Protein AF-A0A815SQR3-F1 (afdb_monomer)

Mean predicted aligned error: 15.19 Å

pLDDT: mean 73.15, std 12.97, range [32.66, 92.31]

Foldseek 3Di:
DWDPDQDPVNVVVVVVVVVQQKDWDAPPAFQFDDPNDTINDDIDMDGPPQVVQKADWDFADPPCVVVGGTDIDIDRNDPDDDDPQDQDWDFDPVQFQVVQLVVQLVVQVVPDDPVDDPPDPVSVVVVLVSSLVSNVVSSPVGTDIDRQDQDQDDPPPQFDDWDWDDDPHDIGDIDGDPDAAPPPDSCRQVVQCVNCVNVPRPDDSQKDWDDHRPDIDIDGDDPDDDDPPD

Secondary structure (DSSP, 8-state):
--SSS--HHHHHHHHHHHTTS-EEE--S--SEEETTEEE----EEE-TTGGGGEEEEEE-SSTTTTTSB--EEEEE---PPPPP----EEE-GGG--HHHHHHHHHHHHTTS-TTS---SHHHHHHHHHHHHHHHHHHHHHHS-EEE--------GGG-SEEE--EETTEEPPPEEE-S---TT-TTHHHHHHHHHTTTTTT--TTEEEEEETTEEEEEE--SS------

Solvent-accessible surface area (backbone atoms only — not comparable to full-atom values): 14336 Å² total; per-residue (Å²): 99,42,51,103,60,74,48,74,68,36,50,54,54,53,52,52,42,71,72,67,68,38,48,80,52,82,66,90,58,59,23,29,44,53,94,94,44,72,32,33,83,76,75,48,72,41,35,85,70,61,51,79,33,49,44,76,62,40,57,44,90,72,53,42,62,89,83,17,48,26,53,78,44,67,44,71,73,64,97,68,78,81,75,77,87,68,82,55,68,39,72,33,72,92,71,38,39,60,72,55,23,50,57,42,29,54,58,44,57,67,71,56,66,83,88,62,73,73,84,45,71,66,44,45,51,54,50,51,51,49,52,52,51,28,51,50,55,16,42,68,76,23,27,50,74,36,69,72,64,81,51,87,84,78,80,78,81,66,72,83,47,70,47,64,54,71,57,95,92,47,70,47,76,74,41,78,40,87,66,87,63,62,84,89,45,89,60,28,64,58,55,47,42,64,66,52,69,53,69,72,56,77,64,56,96,66,49,49,73,49,78,54,85,93,49,73,49,76,49,70,80,70,100,68,88,72,81,84,88,123

Nearest PDB structures (foldseek):
  1wdu-assembly1_A  TM=8.212E-01  e=4.954E-02  Bombyx mori
  7n3y-assembly1_A  TM=6.067E-01  e=3.645E+00  Saccharomyces cerevisiae

Radius of gyration: 22.31 Å; Cα contacts (8 Å, |Δi|>4): 264; chains: 1; bounding box: 61×41×51 Å

Structure (mmCIF, N/CA/C/O backbone):
data_AF-A0A815SQR3-F1
#
_entry.id   AF-A0A815SQR3-F1
#
loop_
_atom_site.group_PDB
_atom_site.id
_atom_site.type_symbol
_atom_site.label_atom_id
_atom_site.label_alt_id
_atom_site.label_comp_id
_atom_site.label_asym_id
_atom_site.label_entity_id
_atom_site.label_seq_id
_atom_site.pdbx_PDB_ins_code
_atom_site.Cartn_x
_atom_site.Cartn_y
_atom_site.Cartn_z
_atom_site.occupancy
_atom_site.B_iso_or_equiv
_atom_site.auth_seq_id
_atom_si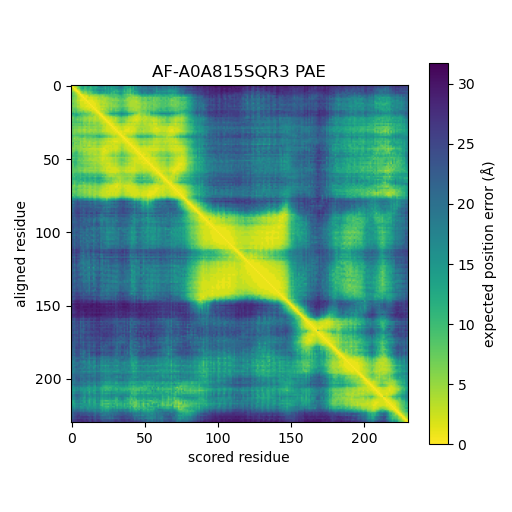te.auth_comp_id
_atom_site.auth_asym_id
_atom_site.auth_atom_id
_atom_site.pdbx_PDB_model_num
ATOM 1 N N . MET A 1 1 ? 2.649 6.294 -23.473 1.00 50.53 1 MET A N 1
ATOM 2 C CA . MET A 1 1 ? 3.826 5.480 -23.118 1.00 50.53 1 MET A CA 1
ATOM 3 C C . MET A 1 1 ? 3.338 4.160 -22.532 1.00 50.53 1 MET A C 1
ATOM 5 O O . MET A 1 1 ? 2.232 4.141 -22.002 1.00 50.53 1 MET A O 1
ATOM 9 N N . GLY A 1 2 ? 4.072 3.062 -22.730 1.00 52.84 2 GLY A N 1
ATOM 10 C CA . GLY A 1 2 ? 3.887 1.809 -21.983 1.00 52.84 2 GLY A CA 1
ATOM 11 C C . GLY A 1 2 ? 3.160 0.630 -22.644 1.00 52.84 2 GLY A C 1
ATOM 12 O O . GLY A 1 2 ? 3.428 -0.518 -22.318 1.00 52.84 2 GLY A O 1
ATOM 13 N N . SER A 1 3 ? 2.289 0.879 -23.620 1.00 51.28 3 SER A N 1
ATOM 14 C CA . SER A 1 3 ? 1.604 -0.162 -24.407 1.00 51.28 3 SER A CA 1
ATOM 15 C C . SER A 1 3 ? 2.003 -0.035 -25.875 1.00 51.28 3 SER A C 1
ATOM 17 O O . SER A 1 3 ? 2.243 1.083 -26.339 1.00 51.28 3 SER A O 1
ATOM 19 N N . ALA A 1 4 ? 1.972 -1.140 -26.631 1.00 53.50 4 ALA A N 1
ATOM 20 C CA . ALA A 1 4 ? 2.182 -1.152 -28.086 1.00 53.50 4 ALA A CA 1
ATOM 21 C C . ALA A 1 4 ? 1.294 -0.134 -28.844 1.00 53.50 4 ALA A C 1
ATOM 23 O O . ALA A 1 4 ? 1.598 0.251 -29.971 1.00 53.50 4 ALA A O 1
ATOM 24 N N . LYS A 1 5 ? 0.199 0.338 -28.222 1.00 58.91 5 LYS A N 1
ATOM 25 C CA . LYS A 1 5 ? -0.602 1.491 -28.664 1.00 58.91 5 LYS A CA 1
ATOM 26 C C . LYS A 1 5 ? -0.885 2.454 -27.505 1.00 58.91 5 LYS A C 1
ATOM 28 O O . LYS A 1 5 ? -1.359 2.041 -26.446 1.00 58.91 5 LYS A O 1
ATOM 33 N N . ALA A 1 6 ? -0.670 3.755 -27.707 1.00 61.97 6 ALA A N 1
ATOM 34 C CA . ALA A 1 6 ? -1.035 4.781 -26.728 1.00 61.97 6 ALA A CA 1
ATOM 35 C C . ALA A 1 6 ? -2.566 4.848 -26.543 1.00 61.97 6 ALA A C 1
ATOM 37 O O . ALA A 1 6 ? -3.303 5.221 -27.460 1.00 61.97 6 ALA A O 1
ATOM 38 N N . ASN A 1 7 ? -3.054 4.485 -25.354 1.00 73.81 7 ASN A N 1
ATOM 39 C CA . ASN A 1 7 ? -4.474 4.561 -25.003 1.00 73.81 7 ASN A CA 1
ATOM 40 C C . ASN A 1 7 ? -4.838 5.941 -24.409 1.00 73.81 7 ASN A C 1
ATOM 42 O O . ASN A 1 7 ? -3.975 6.798 -24.220 1.00 73.81 7 ASN A O 1
ATOM 46 N N . ALA A 1 8 ? -6.128 6.178 -24.147 1.00 72.06 8 ALA A N 1
ATOM 47 C CA . ALA A 1 8 ? -6.617 7.468 -23.648 1.00 72.06 8 ALA A CA 1
ATOM 48 C C . ALA A 1 8 ? -5.964 7.892 -22.318 1.00 72.06 8 ALA A C 1
ATOM 50 O O . ALA A 1 8 ? -5.589 9.051 -22.176 1.00 72.06 8 ALA A O 1
ATOM 51 N N . ARG A 1 9 ? -5.740 6.944 -21.396 1.00 72.81 9 ARG A N 1
ATOM 52 C CA . ARG A 1 9 ? -5.071 7.198 -20.108 1.00 72.81 9 ARG A CA 1
ATOM 53 C C . ARG A 1 9 ? -3.608 7.600 -20.295 1.00 72.81 9 ARG A C 1
ATOM 55 O O . ARG A 1 9 ? -3.144 8.550 -19.680 1.00 72.81 9 ARG A O 1
ATOM 62 N N . GLY A 1 10 ? -2.902 6.934 -21.210 1.00 72.69 10 GLY A N 1
ATOM 63 C CA . GLY A 1 10 ? -1.521 7.276 -21.549 1.00 72.69 10 GLY A CA 1
ATOM 64 C C . GLY A 1 10 ? -1.370 8.661 -22.187 1.00 72.69 10 GLY A C 1
ATOM 65 O O . GLY A 1 10 ? -0.323 9.278 -22.024 1.00 72.69 10 GLY A O 1
ATOM 66 N N . ARG A 1 11 ? -2.397 9.164 -22.890 1.00 77.44 11 ARG A N 1
ATOM 67 C CA . ARG A 1 11 ? -2.411 10.542 -23.414 1.00 77.44 11 ARG A CA 1
ATOM 68 C C . ARG A 1 11 ? -2.630 11.578 -22.313 1.00 77.44 11 ARG A C 1
ATOM 70 O O . ARG A 1 11 ? -1.910 12.565 -22.295 1.00 77.44 11 ARG A O 1
ATOM 77 N N . GLN A 1 12 ? -3.552 11.320 -21.384 1.00 77.25 12 GLN A N 1
ATOM 78 C CA . GLN A 1 12 ? -3.785 12.195 -20.226 1.00 77.25 12 GLN A CA 1
ATOM 79 C C . GLN A 1 12 ? -2.533 12.323 -19.354 1.00 77.25 12 GLN A C 1
ATOM 81 O O . GLN A 1 12 ? -2.150 13.422 -18.972 1.00 77.25 12 GLN A O 1
ATOM 86 N N . LEU A 1 13 ? -1.844 11.208 -19.097 1.00 73.44 13 LEU A N 1
ATOM 87 C CA . LEU A 1 13 ? -0.581 11.238 -18.361 1.00 73.44 13 LEU A CA 1
ATOM 88 C C . LEU A 1 13 ? 0.502 12.035 -19.110 1.00 73.44 13 LEU A C 1
ATOM 90 O O . LEU A 1 13 ? 1.239 12.805 -18.506 1.00 73.44 13 LEU A O 1
ATOM 94 N N . GLN A 1 14 ? 0.566 11.900 -20.438 1.00 74.94 14 GLN A N 1
ATOM 95 C CA . GLN A 1 14 ? 1.504 12.661 -21.265 1.00 74.94 14 GLN A CA 1
ATOM 96 C C . GLN A 1 14 ? 1.194 14.167 -21.288 1.00 74.94 14 GLN A C 1
ATOM 98 O O . GLN A 1 14 ? 2.112 14.972 -21.421 1.00 74.94 14 GLN A O 1
ATOM 103 N N . GLU A 1 15 ? -0.074 14.562 -21.181 1.00 76.62 15 GLU A N 1
ATOM 104 C CA . GLU A 1 15 ? -0.461 15.965 -20.992 1.00 76.62 15 GLU A CA 1
ATOM 105 C C . GLU A 1 15 ? 0.006 16.487 -19.633 1.00 76.62 15 GLU A C 1
ATOM 107 O O . GLU A 1 15 ? 0.600 17.560 -19.589 1.00 76.62 15 GLU A O 1
ATOM 112 N N . LEU A 1 16 ? -0.124 15.687 -18.570 1.00 72.31 16 LEU A N 1
ATOM 113 C CA . LEU A 1 16 ? 0.371 16.035 -17.234 1.00 72.31 16 LEU A CA 1
ATOM 114 C C . LEU A 1 16 ? 1.887 16.315 -17.225 1.00 72.31 16 LEU A C 1
ATOM 116 O O . LEU A 1 16 ? 2.344 17.259 -16.588 1.00 72.31 16 LEU A O 1
ATOM 120 N N . PHE A 1 17 ? 2.675 15.543 -17.984 1.00 75.12 17 PHE A N 1
ATOM 121 C CA . PHE A 1 17 ? 4.117 15.794 -18.135 1.00 75.12 17 PHE A CA 1
ATOM 122 C C . PHE A 1 17 ? 4.424 17.099 -18.878 1.00 75.12 17 PHE A C 1
ATOM 124 O O . PHE A 1 17 ? 5.420 17.759 -18.590 1.00 75.12 17 PHE A O 1
ATOM 131 N N . LYS A 1 18 ? 3.570 17.510 -19.825 1.00 74.25 18 LYS A N 1
ATOM 132 C CA . LYS A 1 18 ? 3.753 18.770 -20.568 1.00 74.25 18 LYS A CA 1
ATOM 133 C C . LYS A 1 18 ? 3.509 20.006 -19.708 1.00 74.25 18 LYS A C 1
ATOM 135 O O . LYS A 1 18 ? 4.007 21.072 -20.057 1.00 74.25 18 LYS A O 1
ATOM 140 N N . GLU A 1 19 ? 2.773 19.874 -18.606 1.00 75.69 19 GLU A N 1
ATOM 141 C CA . GLU A 1 19 ? 2.571 20.962 -17.643 1.00 75.69 19 GLU A CA 1
ATOM 142 C C . GLU A 1 19 ? 3.846 21.281 -16.840 1.00 75.69 19 GLU A C 1
ATOM 144 O O . GLU A 1 19 ? 3.925 22.336 -16.217 1.00 75.69 19 GLU A O 1
ATOM 149 N N . GLY A 1 20 ? 4.868 20.414 -16.889 1.00 68.06 20 GLY A N 1
ATOM 150 C CA . GLY A 1 20 ? 6.208 20.690 -16.362 1.00 68.06 20 GLY A CA 1
ATOM 151 C C . GLY A 1 20 ? 6.354 20.575 -14.842 1.00 68.06 20 GLY A C 1
ATOM 152 O O . GLY A 1 20 ? 7.417 20.884 -14.311 1.00 68.06 20 GLY A O 1
ATOM 153 N N . PHE A 1 21 ? 5.318 20.128 -14.125 1.00 72.19 21 PHE A N 1
ATOM 154 C CA . PHE A 1 21 ? 5.381 19.916 -12.672 1.00 72.19 21 PHE A CA 1
ATOM 155 C C . PHE A 1 21 ? 6.039 18.590 -12.277 1.00 72.19 21 PHE A C 1
ATOM 157 O O . PHE A 1 21 ? 6.561 18.464 -11.169 1.00 72.19 21 PHE A O 1
ATOM 164 N N . ILE A 1 22 ? 5.979 17.596 -13.164 1.00 79.19 22 ILE A N 1
ATOM 165 C CA . ILE A 1 22 ? 6.449 16.232 -12.929 1.00 79.19 22 ILE A CA 1
ATOM 166 C C . ILE A 1 22 ? 7.169 15.759 -14.189 1.00 79.19 22 ILE A C 1
ATOM 168 O O . ILE A 1 22 ? 6.625 15.834 -15.291 1.00 79.19 22 ILE A O 1
ATOM 172 N N . GLU A 1 23 ? 8.379 15.252 -14.008 1.00 82.88 23 GLU A N 1
ATOM 173 C CA . GLU A 1 23 ? 9.171 14.591 -15.036 1.00 82.88 23 GLU A CA 1
ATOM 174 C C . GLU A 1 23 ? 9.154 13.073 -14.791 1.00 82.88 23 GLU A C 1
ATOM 176 O O . GLU A 1 23 ? 8.979 12.596 -13.664 1.00 82.88 23 GLU A O 1
ATOM 181 N N . CYS A 1 24 ? 9.315 12.314 -15.872 1.00 82.00 24 CYS A N 1
ATOM 182 C CA . CYS A 1 24 ? 9.409 10.860 -15.851 1.00 82.00 24 CYS A CA 1
ATOM 183 C C . CYS A 1 24 ? 10.864 10.455 -16.077 1.00 82.00 24 CYS A C 1
ATOM 185 O O . CYS A 1 24 ? 11.503 10.963 -16.999 1.00 82.00 24 CYS A O 1
ATOM 187 N N . VAL A 1 25 ? 11.362 9.536 -15.254 1.00 82.12 25 VAL A N 1
ATOM 188 C CA . VAL A 1 25 ? 12.669 8.898 -15.418 1.00 82.12 25 VAL A CA 1
ATOM 189 C C . VAL A 1 25 ? 12.431 7.403 -15.599 1.00 82.12 25 VAL A C 1
ATOM 191 O O . VAL A 1 25 ? 11.665 6.792 -14.851 1.00 82.12 25 VAL A O 1
ATOM 194 N N . ASP A 1 26 ? 13.059 6.816 -16.610 1.00 83.50 26 ASP A N 1
ATOM 195 C CA . ASP A 1 26 ? 12.984 5.388 -16.897 1.00 83.50 26 ASP A CA 1
ATOM 196 C C . ASP A 1 26 ? 14.272 4.889 -17.578 1.00 83.50 26 ASP A C 1
ATOM 198 O O . ASP A 1 26 ? 15.118 5.684 -17.989 1.00 83.50 26 ASP A O 1
ATOM 202 N N . ASP A 1 27 ? 14.440 3.569 -17.613 1.00 84.06 27 ASP A N 1
ATOM 203 C CA . ASP A 1 27 ? 15.567 2.848 -18.214 1.00 84.06 27 ASP A CA 1
ATOM 204 C C . ASP A 1 27 ? 15.186 2.152 -19.538 1.00 84.06 27 ASP A C 1
ATOM 206 O O . ASP A 1 27 ? 15.887 1.243 -19.975 1.00 84.06 27 ASP A O 1
ATOM 210 N N . ASP A 1 28 ? 14.037 2.501 -20.135 1.00 83.81 28 ASP A N 1
ATOM 211 C CA . ASP A 1 28 ? 13.427 1.892 -21.330 1.00 83.81 28 ASP A CA 1
ATOM 212 C C . ASP A 1 28 ? 13.104 0.376 -21.251 1.00 83.81 28 ASP A C 1
ATOM 214 O O . ASP A 1 28 ? 12.406 -0.161 -22.117 1.00 83.81 28 ASP A O 1
ATOM 218 N N . THR A 1 29 ? 13.516 -0.333 -20.195 1.00 86.88 29 THR A N 1
ATOM 219 C CA . THR A 1 29 ? 13.305 -1.784 -20.037 1.00 86.88 29 THR A CA 1
ATOM 220 C C . THR A 1 29 ? 11.850 -2.123 -19.678 1.00 86.88 29 THR A C 1
ATOM 222 O O . THR A 1 29 ? 11.290 -1.493 -18.779 1.00 86.88 29 THR A O 1
ATOM 225 N N . PRO A 1 30 ? 11.203 -3.140 -20.284 1.00 87.25 30 PRO A N 1
ATOM 226 C CA . PRO A 1 30 ? 9.851 -3.556 -19.902 1.00 87.25 30 PRO A CA 1
ATOM 227 C C . PRO A 1 30 ? 9.770 -3.958 -18.426 1.00 87.25 30 PRO A C 1
ATOM 229 O O . PRO A 1 30 ? 10.550 -4.792 -17.974 1.00 87.25 30 PRO A O 1
ATOM 232 N N . THR A 1 31 ? 8.795 -3.421 -17.692 1.00 87.69 31 THR A N 1
ATOM 233 C CA . THR A 1 31 ? 8.570 -3.740 -16.268 1.00 87.69 31 THR A CA 1
ATOM 234 C C . THR A 1 31 ? 7.547 -4.856 -16.075 1.00 87.69 31 THR A C 1
ATOM 236 O O . THR A 1 31 ? 7.377 -5.361 -14.972 1.00 87.69 31 THR A O 1
ATOM 239 N N . PHE A 1 32 ? 6.893 -5.300 -17.150 1.00 86.88 32 PHE A N 1
ATOM 240 C CA . PHE A 1 32 ? 6.061 -6.492 -17.152 1.00 86.88 32 PHE A CA 1
ATOM 241 C C . PHE A 1 32 ? 6.404 -7.390 -18.338 1.00 86.88 32 PHE A C 1
ATOM 243 O O . PHE A 1 32 ? 6.432 -6.931 -19.479 1.00 86.88 32 PHE A O 1
ATOM 250 N N . GLU A 1 33 ? 6.621 -8.673 -18.069 1.00 87.50 33 GLU A N 1
ATOM 251 C CA . GLU A 1 33 ? 6.912 -9.694 -19.068 1.00 87.50 33 GLU A CA 1
ATOM 252 C C . GLU A 1 33 ? 6.257 -11.024 -18.690 1.00 87.50 33 GLU A C 1
ATOM 254 O O . GLU A 1 33 ? 6.507 -11.577 -17.619 1.00 87.50 33 GLU A O 1
A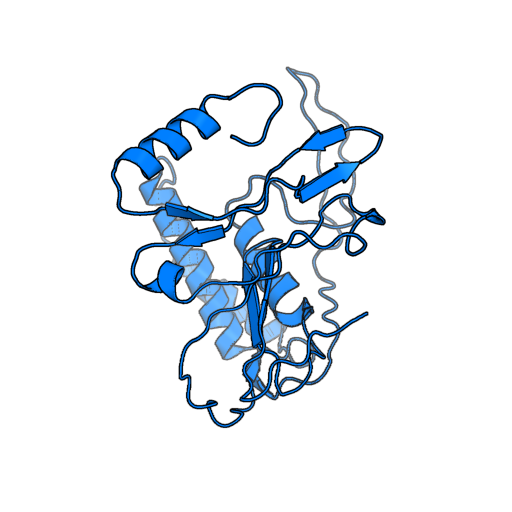TOM 259 N N . LYS A 1 34 ? 5.407 -11.561 -19.569 1.00 85.12 34 LYS A N 1
ATOM 260 C CA . LYS A 1 34 ? 4.802 -12.884 -19.372 1.00 85.12 34 LYS A CA 1
ATOM 261 C C . LYS A 1 34 ? 4.335 -13.483 -20.690 1.00 85.12 34 LYS A C 1
ATOM 263 O O . LYS A 1 34 ? 3.547 -12.854 -21.382 1.00 85.12 34 LYS A O 1
ATOM 268 N N . ASN A 1 35 ? 4.715 -14.730 -20.983 1.00 82.75 35 ASN A N 1
ATOM 269 C CA . ASN A 1 35 ? 4.266 -15.468 -22.177 1.00 82.75 35 ASN A CA 1
ATOM 270 C C . ASN A 1 35 ? 4.439 -14.654 -23.481 1.00 82.75 35 ASN A C 1
ATOM 272 O O . ASN A 1 35 ? 3.460 -14.423 -24.189 1.00 82.75 35 ASN A O 1
ATOM 276 N N . ASP A 1 36 ? 5.657 -14.172 -23.745 1.00 81.50 36 ASP A N 1
ATOM 277 C CA . ASP A 1 36 ? 6.019 -13.343 -24.912 1.00 81.50 36 ASP A CA 1
ATOM 278 C C . ASP A 1 36 ? 5.307 -11.976 -24.999 1.00 81.50 36 ASP A C 1
ATOM 280 O O . ASP A 1 36 ? 5.336 -11.305 -26.032 1.00 81.50 36 ASP A O 1
ATOM 284 N N . TYR A 1 37 ? 4.653 -11.542 -23.918 1.00 82.56 37 TYR A N 1
ATOM 285 C CA . TYR A 1 37 ? 4.055 -10.217 -23.806 1.00 82.56 37 TYR A CA 1
ATOM 286 C C . TYR A 1 37 ? 4.904 -9.323 -22.908 1.00 82.56 37 TYR A C 1
ATOM 288 O O . TYR A 1 37 ? 4.980 -9.557 -21.702 1.00 82.56 37 TYR A O 1
ATOM 296 N N . GLU A 1 38 ? 5.482 -8.279 -23.498 1.00 85.19 38 GLU A N 1
ATOM 297 C CA . GLU A 1 38 ? 6.318 -7.287 -22.825 1.00 85.19 38 GLU A CA 1
ATOM 298 C C . GLU A 1 38 ? 5.682 -5.900 -22.891 1.00 85.19 38 GLU A C 1
ATOM 300 O O . GLU A 1 38 ? 5.326 -5.409 -23.967 1.00 85.19 38 GLU A O 1
ATOM 305 N N . VAL A 1 39 ? 5.548 -5.251 -21.736 1.00 86.69 39 VAL A N 1
ATOM 306 C CA . VAL A 1 39 ? 5.071 -3.868 -21.632 1.00 86.69 39 VAL A CA 1
ATOM 307 C C . VAL A 1 39 ? 5.763 -3.120 -20.498 1.00 86.69 39 VAL A C 1
ATOM 309 O O . VAL A 1 39 ? 6.243 -3.707 -19.531 1.00 86.69 39 VAL A O 1
ATOM 312 N N . LYS A 1 40 ? 5.794 -1.791 -20.614 1.00 83.69 40 LYS A N 1
ATOM 313 C CA . LYS A 1 40 ? 6.284 -0.882 -19.573 1.00 83.69 40 LYS A CA 1
ATOM 314 C C . LYS A 1 40 ? 5.075 -0.286 -18.863 1.00 83.69 40 LYS A C 1
ATOM 316 O O . LYS A 1 40 ? 4.331 0.484 -19.466 1.00 83.69 40 LYS A O 1
ATOM 321 N N . LEU A 1 41 ? 4.849 -0.673 -17.617 1.00 82.19 41 LEU A N 1
ATOM 322 C CA . LEU A 1 41 ? 3.708 -0.198 -16.827 1.00 82.19 41 LEU A CA 1
ATOM 323 C C . LEU A 1 41 ? 4.137 0.648 -15.631 1.00 82.19 41 LEU A C 1
ATOM 325 O O . LEU A 1 41 ? 3.345 1.462 -15.164 1.00 82.19 41 LEU A O 1
ATOM 329 N N . ASP A 1 42 ? 5.384 0.494 -15.196 1.00 83.62 42 ASP A N 1
ATOM 330 C CA . ASP A 1 42 ? 5.914 1.109 -13.989 1.00 83.62 42 ASP A CA 1
ATOM 331 C C . ASP A 1 42 ? 6.927 2.193 -14.379 1.00 83.62 42 ASP A C 1
ATOM 333 O O . ASP A 1 42 ? 7.805 1.975 -15.220 1.00 83.62 42 ASP A O 1
ATOM 337 N N . TRP A 1 43 ? 6.781 3.377 -13.787 1.00 84.06 43 TRP A N 1
ATOM 338 C CA . TRP A 1 43 ? 7.621 4.547 -14.046 1.00 84.06 43 TRP A CA 1
ATOM 339 C C . TRP A 1 43 ? 8.035 5.207 -12.741 1.00 84.06 43 TRP A C 1
ATOM 341 O O . TRP A 1 43 ? 7.257 5.244 -11.785 1.00 84.06 43 TRP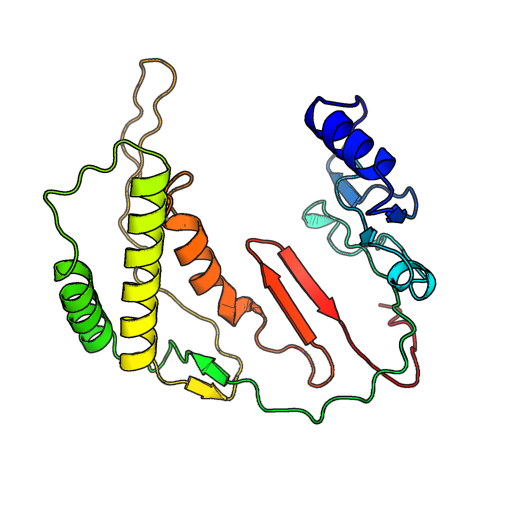 A O 1
ATOM 351 N N . LEU A 1 44 ? 9.227 5.803 -12.732 1.00 85.31 44 LEU A N 1
ATOM 352 C CA . LEU A 1 44 ? 9.624 6.723 -11.679 1.00 85.31 44 LEU A CA 1
ATOM 353 C C . LEU A 1 44 ? 9.206 8.142 -12.077 1.00 85.31 44 LEU A C 1
ATOM 355 O O . LEU A 1 44 ? 9.661 8.679 -13.085 1.00 85.31 44 LEU A O 1
ATOM 359 N N . LEU A 1 45 ? 8.343 8.754 -11.269 1.00 86.88 45 LEU A N 1
ATOM 360 C CA . LEU A 1 45 ? 7.873 10.123 -11.465 1.00 86.88 45 LEU A CA 1
ATOM 361 C C . LEU A 1 45 ? 8.364 11.011 -10.326 1.00 86.88 45 LEU A C 1
ATOM 363 O O . LEU A 1 45 ? 8.294 10.627 -9.159 1.00 86.88 45 LEU A O 1
ATOM 367 N N . GLY A 1 46 ? 8.814 12.220 -10.649 1.00 83.31 46 GLY A N 1
ATOM 368 C CA . GLY A 1 46 ? 9.259 13.173 -9.638 1.00 83.31 46 GLY A CA 1
ATOM 369 C C . GLY A 1 46 ? 9.316 14.602 -10.154 1.00 83.31 46 GLY A C 1
ATOM 370 O O . GLY A 1 46 ? 9.250 14.855 -11.351 1.00 83.31 46 GLY A O 1
ATOM 371 N N . SER A 1 47 ? 9.432 15.555 -9.236 1.00 82.69 47 SER A N 1
ATOM 372 C CA . SER A 1 47 ? 9.665 16.960 -9.567 1.00 82.69 47 SER A CA 1
ATOM 373 C C . SER A 1 47 ? 11.130 17.324 -9.337 1.00 82.69 47 SER A C 1
ATOM 375 O O . SER A 1 47 ? 11.824 16.715 -8.518 1.00 82.69 47 SER A O 1
ATOM 377 N N . GLN A 1 48 ? 11.610 18.374 -9.993 1.00 80.31 48 GLN A N 1
ATOM 378 C CA . GLN A 1 48 ? 12.884 18.979 -9.611 1.00 80.31 48 GLN A CA 1
ATOM 379 C C . GLN A 1 48 ? 12.756 19.696 -8.248 1.00 80.31 48 GLN A C 1
ATOM 381 O O . GLN A 1 48 ? 11.674 20.189 -7.915 1.00 80.31 48 GLN A O 1
ATOM 386 N N . PRO A 1 49 ? 13.825 19.747 -7.424 1.00 79.69 49 PRO A N 1
ATOM 387 C CA . PRO A 1 49 ? 15.161 19.198 -7.670 1.00 79.69 49 PRO A CA 1
ATOM 388 C C . PRO A 1 49 ? 15.316 17.718 -7.271 1.00 79.69 49 PRO A C 1
ATOM 390 O O . PRO A 1 49 ? 16.420 17.195 -7.355 1.00 79.69 49 PRO A O 1
ATOM 393 N N . LEU A 1 50 ? 14.264 17.026 -6.813 1.00 80.25 50 LEU A N 1
ATOM 394 C CA . LEU A 1 50 ? 14.369 15.652 -6.295 1.00 80.25 50 LEU A CA 1
ATOM 395 C C . LEU A 1 50 ? 14.974 14.687 -7.324 1.00 80.25 50 LEU A C 1
ATOM 397 O O . LEU A 1 50 ? 15.857 13.898 -6.990 1.00 80.25 50 LEU A O 1
ATOM 401 N N . LEU A 1 51 ? 14.552 14.794 -8.583 1.00 83.00 51 LEU A N 1
ATOM 402 C CA . LEU A 1 51 ? 15.088 13.957 -9.655 1.00 83.00 51 LEU A CA 1
ATOM 403 C C . LEU A 1 51 ? 16.574 14.203 -9.934 1.00 83.00 51 LEU A C 1
ATOM 405 O O . LEU A 1 51 ? 17.266 13.266 -10.311 1.00 83.00 51 LEU A O 1
ATOM 409 N N . SER A 1 52 ? 17.099 15.406 -9.672 1.00 83.38 52 SER A N 1
ATOM 410 C CA . SER A 1 52 ? 1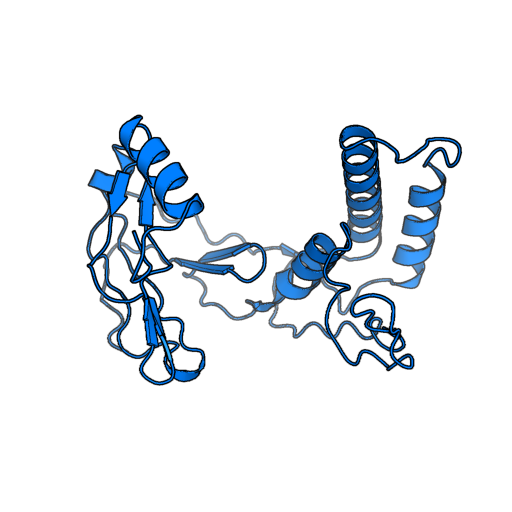8.542 15.676 -9.785 1.00 83.38 52 SER A CA 1
ATOM 411 C C . SER A 1 52 ? 19.393 14.878 -8.788 1.00 83.38 52 SER A C 1
ATOM 413 O O . SER A 1 52 ? 20.585 14.687 -9.015 1.00 83.38 52 SER A O 1
ATOM 415 N N . PHE A 1 53 ? 18.782 14.379 -7.709 1.00 81.25 53 PHE A N 1
ATOM 416 C CA . PHE A 1 53 ? 19.426 13.492 -6.741 1.00 81.25 53 PHE A CA 1
ATOM 417 C C . PHE A 1 53 ? 19.181 12.013 -7.045 1.00 81.25 53 PHE A C 1
ATOM 419 O O . PHE A 1 53 ? 19.681 11.167 -6.308 1.00 81.25 53 PHE A O 1
ATOM 426 N N . THR A 1 54 ? 18.406 11.690 -8.083 1.00 84.44 54 THR A N 1
ATOM 427 C CA . THR A 1 54 ? 18.071 10.306 -8.422 1.00 84.44 54 THR A CA 1
ATOM 428 C C . THR A 1 54 ? 19.042 9.752 -9.464 1.00 84.44 54 THR A C 1
ATOM 430 O O . THR A 1 54 ? 19.355 10.412 -10.450 1.00 84.44 54 THR A O 1
ATOM 433 N N . SER A 1 55 ? 19.537 8.536 -9.247 1.00 85.25 55 SER A N 1
ATOM 434 C CA . SER A 1 55 ? 20.521 7.865 -10.107 1.00 85.25 55 SER A CA 1
ATOM 435 C C . SER A 1 55 ? 20.318 6.348 -10.100 1.00 85.25 55 SER A C 1
ATOM 437 O O . SER A 1 55 ? 19.534 5.846 -9.300 1.00 85.25 55 SER A O 1
ATOM 439 N N . ASN A 1 56 ? 21.019 5.621 -10.977 1.00 86.88 56 ASN A N 1
ATOM 440 C CA . ASN A 1 56 ? 21.005 4.151 -11.037 1.00 86.88 56 ASN A CA 1
ATOM 441 C C . ASN A 1 56 ? 19.596 3.543 -11.152 1.00 86.88 56 ASN A C 1
ATOM 443 O O . ASN A 1 56 ? 19.305 2.529 -10.523 1.00 86.88 56 ASN A O 1
ATOM 447 N N . LEU A 1 57 ? 18.711 4.184 -11.925 1.00 87.62 57 LEU A N 1
ATOM 448 C CA . LEU A 1 57 ? 17.401 3.615 -12.218 1.00 87.62 57 LEU A CA 1
ATOM 449 C C . LEU A 1 57 ? 17.561 2.397 -13.133 1.00 87.62 57 LEU A C 1
ATOM 451 O O . LEU A 1 57 ? 18.074 2.528 -14.241 1.00 87.62 57 LEU A O 1
ATOM 455 N N . GLU A 1 58 ? 17.104 1.239 -12.673 1.00 90.00 58 GLU A N 1
ATOM 456 C CA . GLU A 1 58 ? 17.195 -0.029 -13.394 1.00 90.00 58 GLU A CA 1
ATOM 457 C C . GLU A 1 58 ? 15.955 -0.886 -13.123 1.00 90.00 58 GLU A C 1
ATOM 459 O O . GLU A 1 58 ? 15.470 -0.980 -11.995 1.00 90.00 58 GLU A O 1
ATOM 464 N N . THR A 1 59 ? 15.438 -1.530 -14.164 1.00 88.56 59 THR A N 1
ATOM 465 C CA . THR A 1 59 ? 14.444 -2.594 -14.049 1.00 88.56 59 THR A CA 1
ATOM 466 C C . THR A 1 59 ? 15.157 -3.909 -13.756 1.00 88.56 59 THR A C 1
ATOM 468 O O . THR A 1 59 ? 15.930 -4.404 -14.574 1.00 88.56 59 THR A O 1
ATOM 471 N N . HIS A 1 60 ? 14.875 -4.511 -12.603 1.00 85.94 60 HIS A N 1
ATOM 472 C CA . HIS A 1 60 ? 15.584 -5.702 -12.155 1.00 85.94 60 HIS A CA 1
ATOM 473 C C . HIS A 1 60 ? 15.373 -6.884 -13.126 1.00 85.94 60 HIS A C 1
ATOM 475 O O . HIS A 1 60 ? 14.228 -7.225 -13.441 1.00 85.94 60 HIS A O 1
ATOM 481 N N . PRO A 1 61 ? 16.439 -7.588 -13.554 1.00 77.50 61 PRO A N 1
ATOM 482 C CA . PRO A 1 61 ? 16.342 -8.585 -14.624 1.00 77.50 61 PRO A CA 1
ATOM 483 C C . PRO A 1 61 ? 15.642 -9.890 -14.209 1.00 77.50 61 PRO A C 1
ATOM 485 O O . PRO A 1 61 ? 14.969 -10.522 -15.020 1.00 77.50 61 PRO A O 1
ATOM 488 N N . THR A 1 62 ? 15.814 -10.322 -12.956 1.00 77.94 62 THR A N 1
ATOM 489 C CA . THR A 1 62 ? 15.431 -11.677 -12.500 1.00 77.94 62 THR A CA 1
ATOM 490 C C . THR A 1 62 ? 14.385 -11.726 -11.382 1.00 77.94 62 THR A C 1
ATOM 492 O O . THR A 1 62 ? 13.811 -12.786 -11.122 1.00 77.94 62 THR A O 1
ATOM 495 N N . ILE A 1 63 ? 14.117 -10.615 -10.691 1.00 78.94 63 ILE A N 1
ATOM 496 C CA . ILE A 1 63 ? 13.126 -10.584 -9.611 1.00 78.94 63 ILE A CA 1
ATOM 497 C C . ILE A 1 63 ? 11.741 -10.417 -10.227 1.00 78.94 63 ILE A C 1
ATOM 499 O O . ILE A 1 63 ? 11.519 -9.550 -11.065 1.00 78.94 63 ILE A O 1
ATOM 503 N N . GLY A 1 64 ? 10.803 -11.260 -9.789 1.00 71.44 64 GLY A N 1
ATOM 504 C CA . GLY A 1 64 ? 9.403 -11.187 -10.203 1.00 71.44 64 GLY A CA 1
ATOM 505 C C . GLY A 1 64 ? 9.105 -11.751 -11.601 1.00 71.44 64 GLY A C 1
ATOM 506 O O . GLY A 1 64 ? 7.952 -11.757 -12.024 1.00 71.44 64 GLY A O 1
ATOM 507 N N . THR A 1 65 ? 10.078 -12.383 -12.269 1.00 74.81 65 THR A N 1
ATOM 508 C CA . THR A 1 65 ? 9.876 -13.098 -13.548 1.00 74.81 65 THR A CA 1
ATOM 509 C C . THR A 1 65 ? 8.773 -14.169 -13.473 1.00 74.81 65 THR A C 1
ATOM 511 O O . THR A 1 65 ? 8.112 -14.465 -14.463 1.00 74.81 65 THR A O 1
ATOM 514 N N . SER A 1 66 ? 8.516 -14.745 -12.291 1.00 76.00 66 SER A N 1
ATOM 515 C CA . SER A 1 66 ? 7.450 -15.739 -12.089 1.00 76.00 66 SER A CA 1
ATOM 516 C C . SER A 1 66 ? 6.036 -15.142 -12.042 1.00 76.00 66 SER A C 1
ATOM 518 O O . SER A 1 66 ? 5.081 -15.798 -12.467 1.00 76.00 66 SER A O 1
ATOM 520 N N . CYS A 1 67 ? 5.871 -13.916 -11.531 1.00 76.50 67 CYS A N 1
ATOM 521 C CA . CYS A 1 67 ? 4.582 -13.214 -11.523 1.00 76.50 67 CYS A CA 1
ATOM 522 C C . CYS A 1 67 ? 4.380 -12.365 -12.787 1.00 76.50 67 CYS A C 1
ATOM 524 O O . CYS A 1 67 ? 3.239 -12.169 -13.213 1.00 76.50 67 CYS A O 1
ATOM 526 N N . GLY A 1 68 ? 5.485 -11.956 -13.408 1.00 82.69 68 GLY A N 1
ATOM 527 C CA . GLY A 1 68 ? 5.576 -11.161 -14.622 1.00 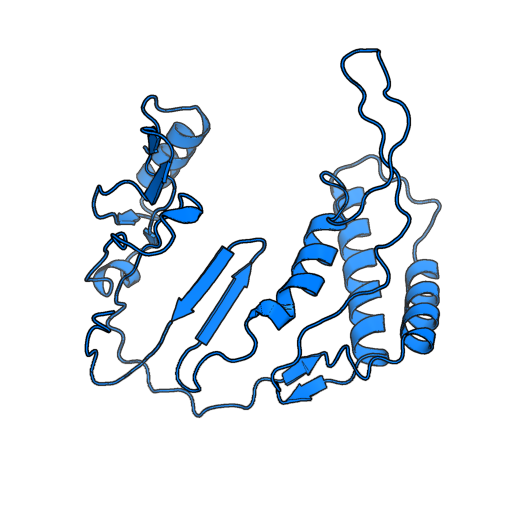82.69 68 GLY A CA 1
ATOM 528 C C . GLY A 1 68 ? 5.993 -9.715 -14.368 1.00 82.69 68 GLY A C 1
ATOM 529 O O . GLY A 1 68 ? 6.469 -9.076 -15.293 1.00 82.69 68 GLY A O 1
ATOM 530 N N . HIS A 1 69 ? 5.873 -9.199 -13.142 1.00 85.38 69 HIS A N 1
ATOM 531 C CA . HIS A 1 69 ? 6.311 -7.842 -12.799 1.00 85.38 69 HIS A CA 1
ATOM 532 C C . HIS A 1 69 ? 7.791 -7.820 -12.415 1.00 85.38 69 HIS A C 1
ATOM 534 O O . HIS A 1 69 ? 8.207 -8.578 -11.544 1.00 85.38 69 HIS A O 1
ATOM 540 N N . LYS A 1 70 ? 8.559 -6.918 -13.023 1.00 86.94 70 LYS A N 1
ATOM 541 C CA . LYS A 1 70 ? 9.975 -6.665 -12.752 1.00 86.94 70 LYS A CA 1
ATOM 542 C C . LYS A 1 70 ? 10.105 -5.338 -11.989 1.00 86.94 70 LYS A C 1
ATOM 544 O O . LYS A 1 70 ? 9.651 -4.314 -12.500 1.00 86.94 70 LYS A O 1
ATOM 549 N N . PRO A 1 71 ? 10.663 -5.329 -10.765 1.00 85.50 71 PRO A N 1
ATOM 550 C CA . PRO A 1 71 ? 10.727 -4.124 -9.943 1.00 85.50 71 PRO A CA 1
ATOM 551 C C . PRO A 1 71 ? 11.731 -3.107 -10.492 1.00 85.50 71 PRO A C 1
ATOM 553 O O . PRO A 1 71 ? 12.745 -3.485 -11.074 1.00 85.50 71 PRO A O 1
ATOM 556 N N . LEU A 1 72 ? 11.473 -1.822 -10.242 1.00 86.62 72 LEU A N 1
ATOM 557 C CA . LEU A 1 72 ? 12.428 -0.738 -10.473 1.00 86.62 72 LEU A CA 1
ATOM 558 C C . LEU A 1 72 ? 13.274 -0.502 -9.216 1.00 86.62 72 LEU A C 1
ATOM 560 O O . LEU A 1 72 ? 12.738 -0.396 -8.112 1.00 86.62 72 LEU A O 1
ATOM 564 N N . THR A 1 73 ? 14.583 -0.366 -9.391 1.00 85.06 73 THR A N 1
ATOM 565 C CA . THR A 1 73 ? 15.537 0.050 -8.357 1.00 85.06 73 THR A CA 1
ATOM 566 C C . THR A 1 73 ? 16.153 1.381 -8.744 1.00 85.06 73 THR A C 1
ATOM 568 O O . THR A 1 73 ? 16.433 1.583 -9.916 1.00 85.06 73 THR A O 1
ATOM 571 N N . PHE A 1 74 ? 16.357 2.284 -7.788 1.00 87.44 74 PHE A N 1
ATOM 572 C CA . PHE A 1 74 ? 17.035 3.563 -8.000 1.00 87.44 74 PHE A CA 1
ATOM 573 C C . PHE A 1 74 ? 17.631 4.072 -6.688 1.00 87.44 74 PHE A C 1
ATOM 575 O O . PHE A 1 74 ? 17.154 3.737 -5.601 1.00 87.44 74 PHE A O 1
ATOM 582 N N . ASP A 1 75 ? 18.628 4.941 -6.804 1.00 82.19 75 ASP A N 1
ATOM 583 C CA . ASP A 1 75 ? 19.304 5.583 -5.685 1.00 82.19 75 ASP A CA 1
ATOM 584 C C . ASP A 1 75 ? 18.890 7.047 -5.582 1.00 82.19 75 ASP A C 1
ATOM 586 O O . ASP A 1 75 ? 18.929 7.771 -6.575 1.00 82.19 75 ASP A O 1
ATOM 590 N N . ILE A 1 76 ? 18.570 7.510 -4.371 1.00 82.50 76 ILE A N 1
ATOM 591 C CA . ILE A 1 76 ? 18.400 8.936 -4.072 1.00 82.50 76 ILE A CA 1
ATOM 592 C C . ILE A 1 76 ? 19.585 9.395 -3.218 1.00 82.50 76 ILE A C 1
ATOM 594 O O . ILE A 1 76 ? 19.678 9.088 -2.029 1.00 82.50 76 ILE A O 1
ATOM 598 N N . SER A 1 77 ? 20.480 10.171 -3.824 1.00 76.75 77 SER A N 1
ATOM 599 C CA . SER A 1 77 ? 21.674 10.735 -3.192 1.00 76.75 77 SER A CA 1
ATOM 600 C C . SER A 1 77 ? 21.333 11.976 -2.368 1.00 76.75 77 SER A C 1
ATOM 602 O O . SER A 1 77 ? 21.638 13.106 -2.747 1.00 76.75 77 SER A O 1
ATOM 604 N N . ILE A 1 78 ? 20.689 11.771 -1.222 1.00 70.69 78 ILE A N 1
ATOM 605 C CA . ILE A 1 78 ? 20.455 12.820 -0.226 1.00 70.69 78 ILE A CA 1
ATOM 606 C C . ILE A 1 78 ? 21.372 12.613 0.978 1.00 70.69 78 ILE A C 1
ATOM 608 O O . ILE A 1 78 ? 21.550 11.496 1.459 1.00 70.69 78 ILE A O 1
ATOM 612 N N . GLY A 1 79 ? 21.933 13.706 1.500 1.00 62.16 79 GLY A N 1
ATOM 613 C CA . GLY A 1 79 ? 22.580 13.718 2.811 1.00 62.16 79 GLY A CA 1
ATOM 614 C C . GLY A 1 79 ? 21.529 13.552 3.906 1.00 62.16 79 GLY A C 1
ATOM 615 O O . GLY A 1 79 ? 21.146 14.525 4.547 1.00 62.16 79 GLY A O 1
ATOM 616 N N . ALA A 1 80 ? 20.994 12.344 4.063 1.00 55.53 80 ALA A N 1
ATOM 617 C CA . ALA A 1 80 ? 20.042 12.018 5.109 1.00 55.53 80 ALA A CA 1
ATOM 618 C C . ALA A 1 80 ? 20.807 11.583 6.360 1.00 55.53 80 ALA A C 1
ATOM 620 O O . ALA A 1 80 ? 21.569 10.617 6.327 1.00 55.53 80 ALA A O 1
ATOM 621 N N . GLU A 1 81 ? 20.592 12.272 7.479 1.00 53.12 81 GLU A N 1
ATOM 622 C CA . GLU A 1 81 ? 21.024 11.732 8.764 1.00 53.12 81 GLU A CA 1
ATOM 623 C C . GLU A 1 81 ? 20.167 10.498 9.087 1.00 53.12 81 GLU A C 1
ATOM 625 O O . GLU A 1 81 ? 18.932 10.584 9.044 1.00 53.12 81 GLU A O 1
ATOM 630 N N . PRO A 1 82 ? 20.774 9.336 9.393 1.00 53.28 82 PRO A N 1
ATOM 631 C CA . PRO A 1 82 ? 20.015 8.149 9.741 1.00 53.28 82 PRO A CA 1
ATOM 632 C C . PRO A 1 82 ? 19.190 8.438 10.993 1.00 53.28 82 PRO A C 1
ATOM 634 O O . PRO A 1 82 ? 19.725 8.727 12.067 1.00 53.28 82 PRO A O 1
ATOM 637 N N . LYS A 1 83 ? 17.864 8.356 10.862 1.00 50.22 83 LYS A N 1
ATOM 638 C CA . LYS A 1 83 ? 16.971 8.471 12.013 1.00 50.22 83 LYS A CA 1
ATOM 639 C C . LYS A 1 83 ? 17.310 7.328 12.980 1.00 50.22 83 LYS A C 1
ATOM 641 O O . LYS A 1 83 ? 17.397 6.181 12.534 1.00 50.22 83 LYS A O 1
ATOM 646 N N . PRO A 1 84 ? 17.509 7.592 14.285 1.00 53.44 84 PRO A N 1
ATOM 647 C CA . PRO A 1 84 ? 17.750 6.520 15.240 1.00 53.44 84 PRO A CA 1
ATOM 648 C C . PRO A 1 84 ? 16.589 5.518 15.167 1.00 53.44 84 PRO A C 1
ATOM 650 O O . PRO A 1 84 ? 15.436 5.952 15.065 1.00 53.44 84 PRO A O 1
ATOM 653 N N . PRO A 1 85 ? 16.862 4.200 15.201 1.00 55.34 85 PRO A N 1
ATOM 654 C CA . PRO A 1 85 ? 15.839 3.179 15.027 1.00 55.34 85 PRO A CA 1
ATOM 655 C C . PRO A 1 85 ? 14.788 3.305 16.132 1.00 55.34 85 PRO A C 1
ATOM 657 O O . PRO A 1 85 ? 14.988 2.889 17.274 1.00 55.34 85 PRO A O 1
ATOM 660 N N . THR A 1 86 ? 13.650 3.910 15.801 1.00 54.59 86 THR A N 1
ATOM 661 C CA . THR A 1 86 ? 12.487 3.943 16.682 1.00 54.59 86 THR A CA 1
ATOM 662 C C . THR A 1 86 ? 11.746 2.621 16.534 1.00 54.59 86 THR A C 1
ATOM 664 O O . THR A 1 86 ? 11.397 2.265 15.406 1.00 54.59 86 THR A O 1
ATOM 667 N N . PRO A 1 87 ? 11.479 1.881 17.627 1.00 57.47 87 PRO A N 1
ATOM 668 C CA . PRO A 1 87 ? 10.723 0.640 17.542 1.00 57.47 87 PRO A CA 1
ATOM 669 C C . PRO A 1 87 ? 9.351 0.933 16.934 1.00 57.47 87 PRO A C 1
ATOM 671 O O . PRO A 1 87 ? 8.550 1.659 17.525 1.00 57.47 87 PRO A O 1
ATOM 674 N N . ARG A 1 88 ? 9.093 0.378 15.746 1.00 61.28 88 ARG A N 1
ATOM 675 C CA . ARG A 1 88 ? 7.794 0.522 15.093 1.00 61.28 88 ARG A CA 1
ATOM 676 C C . ARG A 1 88 ? 6.743 -0.204 15.926 1.00 61.28 88 ARG A C 1
ATOM 678 O O . ARG A 1 88 ? 6.916 -1.363 16.316 1.00 61.28 88 ARG A O 1
ATOM 685 N N . MET A 1 89 ? 5.672 0.514 16.239 1.00 65.38 89 MET A N 1
ATOM 686 C CA . MET A 1 89 ? 4.506 -0.043 16.907 1.00 65.38 89 MET A CA 1
ATOM 687 C C . MET A 1 89 ? 3.471 -0.407 15.847 1.00 65.38 89 MET A C 1
ATOM 689 O O . MET A 1 89 ? 3.107 0.447 15.043 1.00 65.38 89 MET A O 1
ATOM 693 N N . SER A 1 90 ? 2.992 -1.648 15.859 1.00 67.12 90 SER A N 1
ATOM 694 C CA . SER A 1 90 ? 1.861 -2.082 15.036 1.00 67.12 90 SER A CA 1
ATOM 695 C C . SER A 1 90 ? 0.757 -2.669 15.909 1.00 67.12 90 SER A C 1
ATOM 697 O O . SER A 1 90 ? 0.977 -3.031 17.075 1.00 67.12 90 SER A O 1
ATOM 699 N N . PHE A 1 91 ? -0.456 -2.726 15.364 1.00 68.81 91 PHE A N 1
ATOM 700 C CA . PHE A 1 91 ? -1.586 -3.359 16.030 1.00 68.81 91 PHE A CA 1
ATOM 701 C C . PHE A 1 91 ? -1.330 -4.858 16.182 1.00 68.81 91 PHE A C 1
ATOM 703 O O . PHE A 1 91 ? -1.093 -5.574 15.217 1.00 68.81 91 PHE A O 1
ATOM 710 N N . ASN A 1 92 ? -1.391 -5.360 17.412 1.00 74.25 92 ASN A N 1
ATOM 711 C CA . ASN A 1 92 ? -1.190 -6.774 17.683 1.00 74.25 92 ASN A CA 1
ATOM 712 C C . ASN A 1 92 ? -2.506 -7.543 17.553 1.00 74.25 92 ASN A C 1
ATOM 714 O O . ASN A 1 92 ? -3.203 -7.795 18.543 1.00 74.25 92 ASN A O 1
ATOM 718 N N . PHE A 1 93 ? -2.831 -7.971 16.335 1.00 72.25 93 PHE A N 1
ATOM 719 C CA . PHE A 1 93 ? -4.075 -8.699 16.072 1.00 72.25 93 PHE A CA 1
ATOM 720 C C . PHE A 1 93 ? -4.161 -10.064 16.776 1.00 72.25 93 PHE A C 1
ATOM 722 O O . PHE A 1 93 ? -5.263 -10.551 17.026 1.00 72.25 93 PHE A O 1
ATOM 729 N N . LYS A 1 94 ? -3.032 -10.669 17.181 1.00 68.81 94 LYS A N 1
ATOM 730 C CA . LYS A 1 94 ? -3.031 -11.923 17.962 1.00 68.81 94 LYS A CA 1
ATOM 731 C C . LYS A 1 94 ? -3.594 -11.743 19.370 1.00 68.81 94 LYS A C 1
ATOM 733 O O . LYS A 1 94 ? -4.178 -12.670 19.921 1.00 68.81 94 LYS A O 1
ATOM 738 N N . THR A 1 95 ? -3.414 -10.561 19.950 1.00 77.56 95 THR A N 1
ATOM 739 C CA . THR A 1 95 ? -3.906 -10.213 21.295 1.00 77.56 95 THR A CA 1
ATOM 740 C C . THR A 1 95 ? -5.157 -9.332 21.255 1.00 77.56 95 THR A C 1
ATOM 742 O O . THR A 1 95 ? -5.586 -8.803 22.283 1.00 77.56 95 THR A O 1
ATOM 745 N N . ALA A 1 96 ? -5.765 -9.191 20.072 1.00 78.19 96 ALA A N 1
ATOM 746 C CA . ALA A 1 96 ? -6.968 -8.403 19.865 1.00 78.19 96 ALA A CA 1
ATOM 747 C C . ALA A 1 96 ? -8.147 -8.923 20.698 1.00 78.19 96 ALA A C 1
ATOM 749 O O . ALA A 1 96 ? -8.491 -10.108 20.690 1.00 78.19 96 ALA A O 1
ATOM 750 N N . LYS A 1 97 ? -8.832 -8.003 21.381 1.00 86.31 97 LYS A N 1
ATOM 751 C CA . LYS A 1 97 ? -10.054 -8.292 22.138 1.00 86.31 97 LYS A CA 1
ATOM 752 C C . LYS A 1 97 ? -11.275 -8.169 21.223 1.00 86.31 97 LYS A C 1
ATOM 754 O O . LYS A 1 97 ? -12.038 -7.213 21.333 1.00 86.31 97 LYS A O 1
ATOM 759 N N . TRP A 1 98 ? -11.491 -9.145 20.338 1.00 81.44 98 TRP A N 1
ATOM 760 C CA . TRP A 1 98 ? -12.534 -9.092 19.295 1.00 81.44 98 TRP A CA 1
ATOM 761 C C . TRP A 1 98 ? -13.961 -8.841 19.803 1.00 81.44 98 TRP A C 1
ATOM 763 O O . TRP A 1 98 ? -14.733 -8.148 19.147 1.00 81.44 98 TRP A O 1
ATOM 773 N N . ALA A 1 99 ? -14.321 -9.338 20.991 1.00 81.06 99 ALA A N 1
ATOM 774 C CA . ALA A 1 99 ? -15.623 -9.036 21.596 1.00 81.06 99 ALA A CA 1
ATOM 775 C C . ALA A 1 99 ? -15.772 -7.541 21.943 1.00 81.06 99 ALA A C 1
ATOM 777 O O . ALA A 1 99 ? -16.820 -6.947 21.697 1.00 81.06 99 ALA A O 1
ATOM 778 N N . LYS A 1 100 ? -14.700 -6.922 22.455 1.00 84.38 100 LYS A N 1
ATOM 779 C CA . LYS A 1 100 ? -14.642 -5.481 22.731 1.00 84.38 100 LYS A CA 1
ATOM 780 C C . LYS A 1 100 ? -14.654 -4.679 21.430 1.00 84.38 100 LYS A C 1
ATOM 782 O O . LYS A 1 100 ? -15.374 -3.692 21.349 1.00 84.38 100 LYS A O 1
ATOM 787 N N . PHE A 1 101 ? -13.909 -5.134 20.418 1.00 85.56 101 PHE A N 1
ATOM 788 C CA . PHE A 1 101 ? -13.897 -4.529 19.084 1.00 85.56 101 PHE A CA 1
ATOM 789 C C . PHE A 1 101 ? -15.307 -4.475 18.495 1.00 85.56 101 PHE A C 1
ATOM 791 O O . PHE A 1 101 ? -15.774 -3.395 18.159 1.00 85.56 101 PHE A O 1
ATOM 798 N N . ARG A 1 102 ? -16.009 -5.618 18.451 1.00 82.31 102 ARG A N 1
ATOM 799 C CA . ARG A 1 102 ? -17.387 -5.705 17.946 1.00 82.31 102 ARG A CA 1
ATOM 800 C C . ARG A 1 102 ? -18.326 -4.773 18.697 1.00 82.31 102 ARG A C 1
ATOM 802 O O . ARG A 1 102 ? -18.952 -3.926 18.081 1.00 82.31 102 ARG A O 1
ATOM 809 N N . SER A 1 103 ? -18.338 -4.857 20.029 1.00 88.75 103 SER A N 1
ATOM 810 C CA . SER A 1 103 ? -19.193 -3.995 20.849 1.00 88.75 103 SER A CA 1
ATOM 811 C C . SER A 1 103 ? -18.918 -2.507 20.613 1.00 88.75 103 SER A C 1
ATOM 813 O O . SER A 1 103 ? -19.859 -1.720 20.533 1.00 88.75 103 SER A O 1
ATOM 815 N N . LYS A 1 104 ? -17.645 -2.112 20.480 1.00 88.94 104 LYS A N 1
ATOM 816 C CA . LYS A 1 104 ? -17.284 -0.717 20.223 1.00 88.94 104 LYS A CA 1
ATOM 817 C C . LYS A 1 104 ? -17.649 -0.286 18.806 1.00 88.94 104 LYS A C 1
ATOM 819 O O . LYS A 1 104 ? -18.144 0.823 18.637 1.00 88.94 104 LYS A O 1
ATOM 824 N N . LEU A 1 105 ? -17.423 -1.142 17.812 1.00 88.81 105 LEU A N 1
ATOM 825 C CA . LEU A 1 105 ? -17.775 -0.873 16.424 1.00 88.81 105 LEU A CA 1
ATOM 826 C C . LEU A 1 105 ? -19.287 -0.696 16.274 1.00 88.81 105 LEU A C 1
ATOM 828 O O . LEU A 1 105 ? -19.710 0.310 15.718 1.00 88.81 105 LEU A O 1
ATOM 832 N N . ASP A 1 106 ? -20.090 -1.594 16.846 1.00 89.94 106 ASP A N 1
ATOM 833 C CA . ASP A 1 106 ? -21.553 -1.493 16.823 1.00 89.94 106 ASP A CA 1
ATOM 834 C C . ASP A 1 106 ? -22.024 -0.170 17.446 1.00 89.94 106 ASP A C 1
ATOM 836 O O . ASP A 1 106 ? -22.841 0.539 16.861 1.00 89.94 106 ASP A O 1
ATOM 840 N N . GLN A 1 107 ? -21.444 0.227 18.587 1.00 92.31 107 GLN A N 1
ATOM 841 C CA . GLN A 1 107 ? -21.726 1.527 19.208 1.00 92.31 107 GLN A CA 1
ATOM 842 C C . GLN A 1 107 ? -21.369 2.711 18.305 1.00 92.31 107 GLN A C 1
ATOM 844 O O . GLN A 1 107 ? -22.097 3.698 18.294 1.00 92.31 107 GLN A O 1
ATOM 849 N N . GLN A 1 108 ? -20.239 2.654 17.591 1.00 91.00 108 GLN A N 1
ATOM 850 C CA . GLN A 1 108 ? -19.857 3.721 16.666 1.00 91.00 108 GLN A CA 1
ATOM 851 C C . GLN A 1 108 ? -20.804 3.775 15.469 1.00 91.00 108 GLN A C 1
ATOM 853 O O . GLN A 1 108 ? -21.279 4.854 15.139 1.00 91.00 108 GLN A O 1
ATOM 858 N N . LEU A 1 109 ? -21.147 2.629 14.875 1.00 89.56 109 LEU A N 1
ATOM 859 C CA . LEU A 1 109 ? -22.033 2.556 13.712 1.00 89.56 109 LEU A CA 1
ATOM 860 C C . LEU A 1 109 ? -23.449 3.068 14.013 1.00 89.56 109 LEU A C 1
ATOM 862 O O . LEU A 1 109 ? -24.064 3.680 13.143 1.00 89.56 109 LEU A O 1
ATOM 866 N N . MET A 1 110 ? -23.941 2.902 15.247 1.00 91.44 110 MET A N 1
ATOM 867 C CA . MET A 1 110 ? -25.228 3.462 15.691 1.00 91.44 110 MET A CA 1
ATOM 868 C C . MET A 1 110 ? -25.288 4.997 15.665 1.00 91.44 110 MET A C 1
ATOM 870 O O . MET A 1 110 ? -26.382 5.554 15.710 1.00 91.44 110 MET A O 1
ATOM 874 N N . LEU A 1 111 ? -24.147 5.691 15.599 1.00 90.94 111 LEU A N 1
ATOM 875 C CA . LEU A 1 111 ? -24.104 7.154 15.509 1.00 90.94 111 LEU A CA 1
ATOM 876 C C . LEU A 1 111 ? -24.459 7.672 14.110 1.00 90.94 111 LEU A C 1
ATOM 878 O O . LEU A 1 111 ? -24.669 8.874 13.942 1.00 90.94 111 LEU A O 1
ATOM 882 N N . TRP A 1 112 ? -24.514 6.796 13.104 1.00 90.62 112 TRP A N 1
ATOM 883 C CA . TRP A 1 112 ? -24.932 7.196 11.770 1.00 90.62 112 TRP A CA 1
ATOM 884 C C . TRP A 1 112 ? -26.432 7.467 11.722 1.00 90.62 112 TRP A C 1
ATOM 886 O O . TRP A 1 112 ? -27.246 6.671 12.191 1.00 90.62 112 TRP A O 1
ATOM 896 N N . ASN A 1 113 ? -26.810 8.569 11.078 1.00 86.50 113 ASN A N 1
ATOM 897 C CA . ASN A 1 113 ? -28.208 8.834 10.788 1.00 86.50 113 ASN A CA 1
ATOM 898 C C . ASN A 1 113 ? -28.676 7.963 9.609 1.00 86.50 113 ASN A C 1
ATOM 900 O O . ASN A 1 113 ? -28.407 8.285 8.451 1.00 86.50 113 ASN A O 1
ATOM 904 N N . ASN A 1 114 ? -29.404 6.885 9.907 1.00 80.00 114 ASN A N 1
ATOM 905 C CA . ASN A 1 114 ? -29.930 5.951 8.905 1.00 80.00 114 ASN A CA 1
ATOM 906 C C . ASN A 1 114 ? -30.957 6.574 7.942 1.00 80.00 114 ASN A C 1
ATOM 908 O O . ASN A 1 114 ? -31.201 6.003 6.881 1.00 80.00 114 ASN A O 1
ATOM 912 N N . ASP A 1 115 ? -31.511 7.747 8.258 1.00 81.44 115 ASP A N 1
ATOM 913 C CA . ASP A 1 115 ? -32.409 8.472 7.351 1.00 81.44 115 ASP A CA 1
ATOM 914 C C . ASP A 1 115 ? -31.644 9.222 6.243 1.00 81.44 115 ASP A C 1
ATOM 916 O O . ASP A 1 115 ? -32.242 9.718 5.282 1.00 81.44 115 ASP A O 1
ATOM 920 N N . ARG A 1 116 ? -30.308 9.312 6.346 1.00 80.88 116 ARG A N 1
ATOM 921 C CA . ARG A 1 116 ? -29.460 9.964 5.344 1.00 80.88 116 ARG A CA 1
ATOM 922 C C . ARG A 1 116 ? -29.326 9.075 4.107 1.00 80.88 116 ARG A C 1
ATOM 924 O O . ARG A 1 116 ? -28.779 7.976 4.169 1.00 80.88 116 ARG A O 1
ATOM 931 N N . ARG A 1 117 ? -29.801 9.574 2.963 1.00 82.44 117 ARG A N 1
ATOM 932 C CA . ARG A 1 117 ? -29.690 8.881 1.672 1.00 82.44 117 ARG A CA 1
ATOM 933 C C . ARG A 1 117 ? -28.258 8.935 1.137 1.00 82.44 117 ARG A C 1
ATOM 935 O O . ARG A 1 117 ? -27.583 9.952 1.254 1.00 82.44 117 ARG A O 1
ATOM 942 N N . LEU A 1 118 ? -27.820 7.828 0.539 1.00 84.06 118 LEU A N 1
ATOM 943 C CA . LEU A 1 118 ? -26.516 7.671 -0.114 1.00 84.06 118 LEU A CA 1
ATOM 944 C C . LEU A 1 118 ? -26.682 7.757 -1.638 1.00 84.06 118 LEU A C 1
ATOM 946 O O . LEU A 1 118 ? -26.396 6.808 -2.362 1.00 84.06 118 LEU A O 1
ATOM 950 N N . ASP A 1 119 ? -27.235 8.866 -2.117 1.00 86.00 119 ASP A N 1
ATOM 951 C CA . ASP A 1 119 ? -27.619 9.080 -3.519 1.00 86.00 119 ASP A CA 1
ATOM 952 C C . ASP A 1 119 ? -26.667 10.009 -4.292 1.00 86.00 119 ASP A C 1
ATOM 954 O O . ASP A 1 119 ? -26.831 10.210 -5.494 1.00 86.00 119 ASP A O 1
ATOM 958 N N . SER A 1 120 ? -25.639 10.539 -3.628 1.00 85.12 120 SER A N 1
ATOM 959 C CA . SER A 1 120 ? -24.598 11.367 -4.238 1.00 85.12 120 SER A CA 1
ATOM 960 C C . SER A 1 120 ? -23.204 10.869 -3.872 1.00 85.12 120 SER A C 1
ATOM 962 O O . SER A 1 120 ? -23.008 10.258 -2.820 1.00 85.12 120 SER A O 1
ATOM 964 N N . THR A 1 121 ? -22.215 11.175 -4.716 1.00 79.25 121 THR A N 1
ATOM 965 C CA . THR A 1 121 ? -20.801 10.858 -4.454 1.00 79.25 121 THR A CA 1
ATOM 966 C C . THR A 1 121 ? -20.344 11.404 -3.103 1.00 79.25 121 THR A C 1
ATOM 968 O O . THR A 1 121 ? -19.743 10.672 -2.325 1.00 79.25 121 THR A O 1
ATOM 971 N N . LEU A 1 122 ? -20.717 12.646 -2.776 1.00 79.94 122 LEU A N 1
ATOM 972 C CA . LEU A 1 122 ? -20.372 13.270 -1.499 1.00 79.94 122 LEU A CA 1
ATOM 973 C C . LEU A 1 122 ? -20.956 12.496 -0.307 1.00 79.94 122 LEU A C 1
ATOM 975 O O . LEU A 1 122 ? -20.242 12.208 0.648 1.00 79.94 122 LEU A O 1
ATOM 979 N N . ALA A 1 123 ? -22.229 12.092 -0.382 1.00 77.44 123 ALA A N 1
ATOM 980 C CA . ALA A 1 123 ? -22.857 11.308 0.681 1.00 77.44 123 ALA A CA 1
ATOM 981 C C . ALA A 1 123 ? -22.177 9.938 0.874 1.00 77.44 123 ALA A C 1
ATOM 983 O O . ALA A 1 123 ? -22.030 9.466 2.004 1.00 77.44 123 ALA A O 1
ATOM 984 N N . ILE A 1 124 ? -21.725 9.310 -0.217 1.00 77.62 124 ILE A N 1
ATOM 985 C CA . ILE A 1 124 ? -20.966 8.052 -0.182 1.00 77.62 124 ILE A CA 1
ATOM 986 C C . ILE A 1 124 ? -19.588 8.261 0.467 1.00 77.62 124 ILE A C 1
ATOM 988 O O . ILE A 1 124 ? -19.174 7.447 1.295 1.00 77.62 124 ILE A O 1
ATOM 992 N N . GLU A 1 125 ? -18.882 9.342 0.133 1.00 78.00 125 GLU A N 1
ATOM 993 C CA . GLU A 1 125 ? -17.573 9.682 0.710 1.00 78.00 125 GLU A CA 1
ATOM 994 C C . GLU A 1 125 ? -17.658 9.988 2.211 1.00 78.00 125 GLU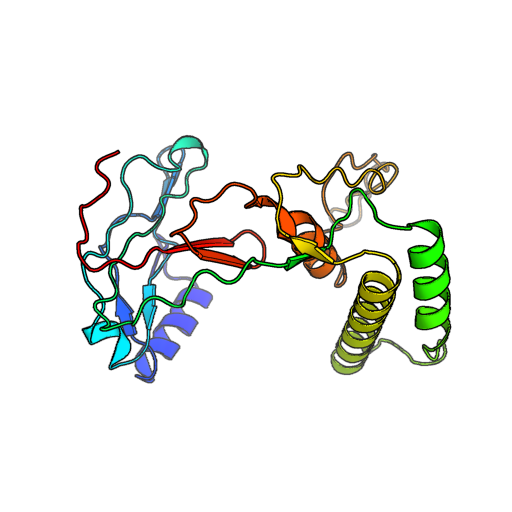 A C 1
ATOM 996 O O . GLU A 1 125 ? -16.838 9.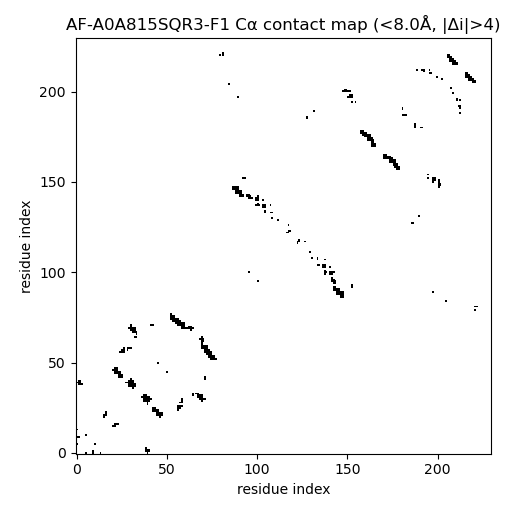501 2.998 1.00 78.00 125 GLU A O 1
ATOM 1001 N N . GLU A 1 126 ? -18.679 10.732 2.637 1.00 83.06 126 GLU A N 1
ATOM 1002 C CA . GLU A 1 126 ? -18.938 11.016 4.052 1.00 83.06 126 GLU A CA 1
ATOM 1003 C C . GLU A 1 126 ? -19.229 9.733 4.837 1.00 83.06 126 GLU A C 1
ATOM 1005 O O . GLU A 1 126 ? -18.681 9.527 5.922 1.00 83.06 126 GLU A O 1
ATOM 1010 N N . TYR A 1 127 ? -20.055 8.841 4.283 1.00 84.44 127 TYR A N 1
ATOM 1011 C CA . TYR A 1 127 ? -20.355 7.555 4.910 1.00 84.44 127 TYR A CA 1
ATOM 1012 C C . TYR A 1 127 ? -19.127 6.640 4.977 1.00 84.44 127 TYR A C 1
ATOM 1014 O O . TYR A 1 127 ? -18.874 5.995 5.995 1.00 84.44 127 TYR A O 1
ATOM 1022 N N . THR A 1 128 ? -18.311 6.633 3.922 1.00 78.00 128 THR A N 1
ATOM 1023 C CA . THR A 1 128 ? -17.048 5.885 3.883 1.00 78.00 128 THR A CA 1
ATOM 1024 C C . THR A 1 128 ? -16.081 6.398 4.949 1.00 78.00 128 THR A C 1
ATOM 1026 O O . THR A 1 128 ? -15.499 5.605 5.696 1.00 78.00 128 THR A O 1
ATOM 1029 N N . SER A 1 129 ? -15.958 7.720 5.086 1.00 79.44 129 SER A N 1
ATOM 1030 C CA . SER A 1 129 ? -15.146 8.359 6.128 1.00 79.44 129 SER A CA 1
ATOM 1031 C C . SER A 1 129 ? -15.654 8.010 7.528 1.00 79.44 129 SER A C 1
ATOM 1033 O O . SER A 1 129 ? -14.868 7.666 8.412 1.00 79.44 129 SER A O 1
ATOM 1035 N N . PHE A 1 130 ? -16.975 8.017 7.722 1.00 87.19 130 PHE A N 1
ATOM 1036 C CA . PHE A 1 130 ? -17.610 7.634 8.979 1.00 87.19 130 PHE A CA 1
ATOM 1037 C C . PHE A 1 130 ? -17.322 6.174 9.366 1.00 87.19 130 PHE A C 1
ATOM 1039 O O . PHE A 1 130 ? -16.903 5.914 10.498 1.00 87.19 130 PHE A O 1
ATOM 1046 N N . ILE A 1 131 ? -17.500 5.220 8.444 1.00 83.62 131 ILE A N 1
ATOM 1047 C CA . ILE A 1 131 ? -17.198 3.804 8.708 1.00 83.62 131 ILE A CA 1
ATOM 1048 C C . ILE A 1 131 ? -15.710 3.629 9.017 1.00 83.62 131 ILE A C 1
ATOM 1050 O O . ILE A 1 131 ? -15.356 2.946 9.978 1.00 83.62 131 ILE A O 1
ATOM 1054 N N . THR A 1 132 ? -14.839 4.272 8.237 1.00 78.75 132 THR A N 1
ATOM 1055 C CA . THR A 1 132 ? -13.385 4.201 8.430 1.00 78.75 132 THR A CA 1
ATOM 1056 C C . THR A 1 132 ? -12.996 4.667 9.830 1.00 78.75 132 THR A C 1
ATOM 1058 O O . THR A 1 132 ? -12.292 3.957 10.548 1.00 78.75 132 THR A O 1
ATOM 1061 N N . ASN A 1 133 ? -13.518 5.817 10.265 1.00 82.31 133 ASN A N 1
ATOM 1062 C CA . ASN A 1 133 ? -13.268 6.333 11.606 1.00 82.31 133 ASN A CA 1
ATOM 1063 C C . ASN A 1 133 ? -13.846 5.413 12.697 1.00 82.31 133 ASN A C 1
ATOM 1065 O O . ASN A 1 133 ? -13.190 5.147 13.701 1.00 82.31 133 ASN A O 1
ATOM 1069 N N . SER A 1 134 ? -15.040 4.859 12.476 1.00 85.75 134 SER A N 1
ATOM 1070 C CA . SER A 1 134 ? -15.673 3.907 13.400 1.00 85.75 134 SER A CA 1
ATOM 1071 C C . SER A 1 134 ? -14.807 2.661 13.624 1.00 85.75 134 SER A C 1
ATOM 1073 O O . SER A 1 134 ? -14.608 2.231 14.763 1.00 85.75 134 SER A O 1
ATOM 1075 N N . ILE A 1 135 ? -14.235 2.111 12.546 1.00 81.44 135 ILE A N 1
ATOM 1076 C CA . ILE A 1 135 ? -13.300 0.979 12.593 1.00 81.44 135 ILE A CA 1
ATOM 1077 C C . ILE A 1 135 ? -12.003 1.369 13.303 1.00 81.44 135 ILE A C 1
ATOM 1079 O O . ILE A 1 135 ? -11.500 0.588 14.113 1.00 81.44 135 ILE A O 1
ATOM 1083 N N . LEU A 1 136 ? -11.465 2.563 13.038 1.00 79.44 136 LEU A N 1
ATOM 1084 C CA . LEU A 1 136 ? -10.230 3.041 13.659 1.00 79.44 136 LEU A CA 1
ATOM 1085 C C . LEU A 1 136 ? -10.387 3.182 15.180 1.00 79.44 136 LEU A C 1
ATOM 1087 O O . LEU A 1 136 ? -9.560 2.672 15.934 1.00 79.44 136 LEU A O 1
ATOM 1091 N N . VAL A 1 137 ? -11.481 3.799 15.633 1.00 84.50 137 VAL A N 1
ATOM 1092 C CA . VAL A 1 137 ? -11.803 3.957 17.059 1.00 84.50 137 VAL A CA 1
ATOM 1093 C C . VAL A 1 137 ? -11.960 2.594 17.736 1.00 84.50 137 VAL A C 1
ATOM 1095 O O . VAL A 1 137 ? -11.412 2.369 18.816 1.00 84.50 137 VAL A O 1
ATOM 1098 N N . ALA A 1 138 ? -12.673 1.656 17.106 1.00 83.25 138 ALA A N 1
ATOM 1099 C CA . ALA A 1 138 ? -12.817 0.303 17.640 1.00 83.25 138 ALA A CA 1
ATOM 1100 C C . ALA A 1 138 ? -11.473 -0.444 17.694 1.00 83.25 138 ALA A C 1
ATOM 1102 O O . ALA A 1 138 ? -11.187 -1.135 18.675 1.00 83.25 138 ALA A O 1
ATOM 1103 N N . THR A 1 139 ? -10.633 -0.271 16.670 1.00 80.69 139 THR A N 1
ATOM 1104 C CA . THR A 1 139 ? -9.285 -0.848 16.582 1.00 80.69 139 THR A CA 1
ATOM 1105 C C . THR A 1 139 ? -8.402 -0.347 17.722 1.00 80.69 139 THR A C 1
ATOM 1107 O O . THR A 1 139 ? -7.872 -1.161 18.473 1.00 80.69 139 THR A O 1
ATOM 1110 N N . GLN A 1 140 ? -8.303 0.971 17.915 1.00 82.75 140 GLN A N 1
ATOM 1111 C CA . GLN A 1 140 ? -7.485 1.584 18.971 1.00 82.75 140 GLN A CA 1
ATOM 1112 C C . GLN A 1 140 ? -7.900 1.135 20.379 1.00 82.75 140 GLN A C 1
ATOM 1114 O O . GLN A 1 140 ? -7.059 0.941 21.253 1.00 82.75 140 GLN A O 1
ATOM 1119 N N . GLU A 1 141 ? -9.199 0.931 20.593 1.00 88.75 141 GLU A N 1
ATOM 1120 C CA . GLU A 1 141 ? -9.758 0.566 21.893 1.00 88.75 141 GLU A CA 1
ATOM 1121 C C . GLU A 1 141 ? -9.590 -0.932 22.229 1.00 88.75 141 GLU A C 1
ATOM 1123 O O . GLU A 1 141 ? -9.535 -1.320 23.406 1.00 88.75 141 GLU A O 1
ATOM 1128 N N . ALA A 1 142 ? -9.560 -1.798 21.212 1.00 84.69 142 ALA A N 1
ATOM 1129 C CA . ALA A 1 142 ? -9.618 -3.251 21.376 1.00 84.69 142 ALA A CA 1
ATOM 1130 C C . ALA A 1 142 ? -8.330 -3.992 20.998 1.00 84.69 142 ALA A C 1
ATOM 1132 O O . ALA A 1 142 ? -8.147 -5.134 21.436 1.00 84.69 142 ALA A O 1
ATOM 1133 N N . ILE A 1 143 ? -7.456 -3.373 20.205 1.00 84.69 143 ILE A N 1
ATOM 1134 C CA . ILE A 1 143 ? -6.251 -3.997 19.665 1.00 84.69 143 ILE A CA 1
ATOM 1135 C C . ILE A 1 143 ? -5.034 -3.237 20.200 1.00 84.69 143 ILE A C 1
ATOM 1137 O O . ILE A 1 143 ? -4.810 -2.088 19.822 1.00 84.69 143 ILE A O 1
ATOM 1141 N N . PRO A 1 144 ? -4.252 -3.836 21.115 1.00 82.44 144 PRO A N 1
ATOM 1142 C CA . PRO A 1 144 ? -3.108 -3.154 21.693 1.00 82.44 144 PRO A CA 1
ATOM 1143 C C . PRO A 1 144 ? -2.018 -2.952 20.640 1.00 82.44 144 PRO A C 1
ATOM 1145 O O . PRO A 1 144 ? -1.763 -3.824 19.805 1.00 82.44 144 PRO A O 1
ATOM 1148 N N . LEU A 1 145 ? -1.332 -1.816 20.723 1.00 77.75 145 LEU A N 1
ATOM 1149 C CA . LEU A 1 145 ? -0.099 -1.601 19.981 1.00 77.75 145 LEU A CA 1
ATOM 1150 C C . LEU A 1 145 ? 1.023 -2.401 20.646 1.00 77.75 145 LEU A C 1
ATOM 1152 O O . LEU A 1 145 ? 1.243 -2.297 21.854 1.00 77.75 145 LEU A O 1
ATOM 1156 N N . SER A 1 146 ? 1.756 -3.186 19.865 1.00 71.00 146 SER A N 1
ATOM 1157 C CA . SER A 1 146 ? 2.960 -3.872 20.333 1.00 71.00 146 SER A CA 1
ATOM 1158 C C . SER A 1 146 ? 4.150 -3.507 19.465 1.00 71.00 146 SER A C 1
ATOM 1160 O O . SER A 1 146 ? 3.986 -3.137 18.303 1.00 71.00 146 SER A O 1
ATOM 1162 N N . LYS A 1 147 ? 5.358 -3.629 20.025 1.00 66.44 147 LYS A N 1
ATOM 1163 C CA . LYS A 1 147 ? 6.576 -3.598 19.212 1.00 66.44 147 LYS A CA 1
ATOM 1164 C C . LYS A 1 147 ? 6.455 -4.691 18.154 1.00 66.44 147 LYS A C 1
ATOM 1166 O O . LYS A 1 147 ? 6.133 -5.827 18.511 1.00 66.44 147 LYS A O 1
ATOM 1171 N N . GLN A 1 148 ? 6.681 -4.335 16.892 1.00 57.34 148 GLN A N 1
ATOM 1172 C CA . GLN A 1 148 ? 6.623 -5.287 15.788 1.00 57.34 148 GLN A CA 1
ATOM 1173 C C . GLN A 1 148 ? 7.466 -6.522 16.130 1.00 57.34 148 GLN A C 1
ATOM 1175 O O . GLN A 1 148 ? 8.666 -6.437 16.386 1.00 57.34 148 GLN A O 1
ATOM 1180 N N . THR A 1 149 ? 6.806 -7.673 16.184 1.00 49.12 149 THR A N 1
ATOM 1181 C CA . THR A 1 149 ? 7.432 -8.993 16.255 1.00 49.12 149 THR A CA 1
ATOM 1182 C C . THR A 1 149 ? 6.840 -9.805 15.119 1.00 49.12 149 THR A C 1
ATOM 1184 O O . THR A 1 149 ? 5.659 -9.641 14.806 1.00 49.12 149 THR A O 1
ATOM 1187 N N . ASN A 1 150 ? 7.660 -10.641 14.477 1.00 41.31 150 ASN A N 1
ATOM 1188 C CA . ASN A 1 150 ? 7.265 -11.433 13.315 1.00 41.31 150 ASN A CA 1
ATOM 1189 C C . ASN A 1 150 ? 5.999 -12.234 13.618 1.00 41.31 150 ASN A C 1
ATOM 1191 O O . ASN A 1 150 ? 6.035 -13.265 14.292 1.00 41.31 150 ASN A O 1
ATOM 1195 N N . THR A 1 151 ? 4.856 -11.738 13.158 1.00 41.97 151 THR A N 1
ATOM 1196 C CA . THR A 1 151 ? 3.575 -12.379 13.403 1.00 41.97 151 THR A CA 1
ATOM 1197 C C . THR A 1 151 ? 2.805 -12.452 12.101 1.00 41.97 151 THR A C 1
ATOM 1199 O O . THR A 1 151 ? 2.473 -11.454 11.484 1.00 41.97 151 THR A O 1
ATOM 1202 N N . THR A 1 152 ? 2.545 -13.676 11.658 1.00 39.81 152 THR A N 1
ATOM 1203 C CA . THR A 1 152 ? 1.665 -13.955 10.527 1.00 39.81 152 THR A CA 1
ATOM 1204 C C . THR A 1 152 ? 0.228 -13.628 10.953 1.00 39.81 152 THR A C 1
ATOM 1206 O O . THR A 1 152 ? -0.241 -14.229 11.932 1.00 39.81 152 THR A O 1
ATOM 1209 N N . PRO A 1 153 ? -0.476 -12.689 10.297 1.00 42.91 153 PRO A N 1
ATOM 1210 C CA . PRO A 1 153 ? -1.872 -12.429 10.603 1.00 42.91 153 PRO A CA 1
ATOM 1211 C C . PRO A 1 153 ? -2.727 -13.550 10.003 1.00 42.91 153 PRO A C 1
ATOM 1213 O O . PRO A 1 153 ? -2.668 -13.843 8.812 1.00 42.91 153 PRO A O 1
ATOM 1216 N N . MET A 1 154 ? -3.531 -14.198 10.842 1.00 37.34 154 MET A N 1
ATOM 1217 C CA . MET A 1 154 ? -4.575 -15.124 10.407 1.00 37.34 154 MET A CA 1
ATOM 1218 C C . MET A 1 154 ? -5.914 -14.459 10.724 1.00 37.34 154 MET A C 1
ATOM 1220 O O . MET A 1 154 ? -6.411 -14.547 11.845 1.00 37.34 154 MET A O 1
ATOM 1224 N N . ILE A 1 155 ? -6.477 -13.729 9.757 1.00 42.91 155 ILE A N 1
ATOM 1225 C CA . ILE A 1 155 ? -7.842 -13.205 9.874 1.00 42.91 155 ILE A CA 1
ATOM 1226 C C . ILE A 1 155 ? -8.798 -14.352 9.529 1.00 42.91 155 ILE A C 1
ATOM 1228 O O . ILE A 1 155 ? -9.014 -14.673 8.362 1.00 42.91 155 ILE A O 1
ATOM 1232 N N . SER A 1 156 ? -9.355 -15.007 10.549 1.00 39.19 156 SER A N 1
ATOM 1233 C CA . SER A 1 156 ? -10.251 -16.164 10.399 1.00 39.19 156 SER A CA 1
ATOM 1234 C C . SER A 1 156 ? -11.713 -15.800 10.076 1.00 39.19 156 SER A C 1
ATOM 1236 O O . SER A 1 156 ? -12.518 -16.688 9.793 1.00 39.19 156 SER A O 1
ATOM 1238 N N . GLU A 1 157 ? -12.075 -14.513 10.056 1.00 44.66 157 GLU A N 1
ATOM 1239 C CA . GLU A 1 157 ? -13.476 -14.065 9.937 1.00 44.66 157 GLU A CA 1
ATOM 1240 C C . GLU A 1 157 ? -13.992 -13.862 8.500 1.00 44.66 157 GLU A C 1
ATOM 1242 O O . GLU A 1 157 ? -15.155 -13.521 8.306 1.00 44.66 157 GLU A O 1
ATOM 1247 N N . VAL A 1 158 ? -13.198 -14.155 7.464 1.00 49.88 158 VAL A N 1
ATOM 1248 C CA . VAL A 1 158 ? -13.632 -14.016 6.053 1.00 49.88 158 VAL A CA 1
ATOM 1249 C C . VAL A 1 158 ? -14.150 -15.341 5.463 1.00 49.88 158 VAL A C 1
ATOM 1251 O O . VAL A 1 158 ? -14.147 -15.556 4.252 1.00 49.88 158 VAL A O 1
ATOM 1254 N N . THR A 1 159 ? -14.615 -16.266 6.300 1.00 47.31 159 THR A N 1
ATOM 1255 C CA . THR A 1 159 ? -15.145 -17.561 5.854 1.00 47.31 159 THR A CA 1
ATOM 1256 C C . THR A 1 159 ? -16.678 -17.540 5.899 1.00 47.31 159 THR A C 1
ATOM 1258 O O . THR A 1 159 ? -17.246 -17.198 6.930 1.00 47.31 159 THR A O 1
ATOM 1261 N N . LYS A 1 160 ? -17.344 -17.914 4.783 1.00 59.91 160 LYS A N 1
ATOM 1262 C CA . LYS A 1 160 ? -18.819 -17.984 4.534 1.00 59.91 160 LYS A CA 1
ATOM 1263 C C . LYS A 1 160 ? -19.475 -16.845 3.724 1.00 59.91 160 LYS A C 1
ATOM 1265 O O . LYS A 1 160 ? -20.670 -16.606 3.872 1.00 59.91 160 LYS A O 1
ATOM 1270 N N . ARG A 1 161 ? -18.758 -16.164 2.826 1.00 65.69 161 ARG A N 1
ATOM 1271 C CA . ARG A 1 161 ? -19.408 -15.271 1.840 1.00 65.69 161 ARG A CA 1
ATOM 1272 C C . ARG A 1 161 ? -19.743 -16.034 0.562 1.00 65.69 161 ARG A C 1
ATOM 1274 O O . ARG A 1 161 ? -18.954 -16.873 0.138 1.00 65.69 161 ARG A O 1
ATOM 1281 N N . THR A 1 162 ? -20.872 -15.720 -0.063 1.00 67.31 162 THR A N 1
ATOM 1282 C CA . THR A 1 162 ? -21.258 -16.231 -1.387 1.00 67.31 162 THR A CA 1
ATOM 1283 C C . THR A 1 162 ? -21.299 -15.104 -2.411 1.00 67.31 162 THR A C 1
ATOM 1285 O O . THR A 1 162 ? -21.668 -13.986 -2.063 1.00 67.31 162 THR A O 1
ATOM 1288 N N . ALA A 1 163 ? -20.965 -15.397 -3.665 1.00 67.62 163 ALA A N 1
ATOM 1289 C CA . ALA A 1 163 ? -21.109 -14.484 -4.798 1.00 67.62 163 ALA A CA 1
ATOM 1290 C C . ALA A 1 163 ? -21.884 -15.152 -5.941 1.00 67.62 163 ALA A C 1
ATOM 1292 O O . ALA A 1 163 ? -21.923 -16.378 -6.033 1.00 67.62 163 ALA A O 1
ATOM 1293 N N . ALA A 1 164 ? -22.488 -14.342 -6.806 1.00 70.06 164 ALA A N 1
ATOM 1294 C CA . ALA A 1 164 ? -23.070 -14.755 -8.077 1.00 70.06 164 ALA A CA 1
ATOM 1295 C C . ALA A 1 164 ? -22.604 -13.773 -9.159 1.00 70.06 164 ALA A C 1
ATOM 1297 O O . ALA A 1 164 ? -22.338 -12.610 -8.859 1.00 70.06 164 ALA A O 1
ATOM 1298 N N . ILE A 1 165 ? -22.457 -14.255 -10.388 1.00 70.31 165 ILE A N 1
ATOM 1299 C CA . ILE A 1 165 ? -22.010 -13.462 -11.534 1.00 70.31 165 ILE A CA 1
ATOM 1300 C C . ILE A 1 165 ? -23.211 -13.269 -12.451 1.00 70.31 165 ILE A C 1
ATOM 1302 O O . ILE A 1 165 ? -23.852 -14.247 -12.829 1.00 70.31 165 ILE A O 1
ATOM 1306 N N . GLU A 1 166 ? -23.496 -12.024 -12.808 1.00 73.31 166 GLU A N 1
ATOM 1307 C CA . GLU A 1 166 ? -24.474 -11.678 -13.833 1.00 73.31 166 GLU A CA 1
ATOM 1308 C C . GLU A 1 166 ? -23.730 -11.239 -15.094 1.00 73.31 166 GLU A C 1
ATOM 1310 O O . GLU A 1 166 ? -22.870 -10.359 -15.041 1.00 73.31 166 GLU A O 1
ATOM 1315 N N . ILE A 1 167 ? -24.030 -11.886 -16.220 1.00 71.31 167 ILE A N 1
ATOM 1316 C CA . ILE A 1 167 ? -23.572 -11.459 -17.544 1.00 71.31 167 ILE A CA 1
ATOM 1317 C C . ILE A 1 167 ? -24.825 -11.206 -18.371 1.00 71.31 167 ILE A C 1
ATOM 1319 O O . ILE A 1 167 ? -25.633 -12.114 -18.573 1.00 71.31 167 ILE A O 1
ATOM 1323 N N . GLU A 1 168 ? -24.982 -9.962 -18.819 1.00 82.00 168 GLU A N 1
ATOM 1324 C CA . GLU A 1 168 ? -26.207 -9.459 -19.447 1.00 82.00 168 GLU A CA 1
ATOM 1325 C C . GLU A 1 168 ? -27.431 -9.638 -18.534 1.00 82.00 168 GLU A C 1
ATOM 1327 O O . GLU A 1 168 ? -27.570 -8.884 -17.582 1.00 82.00 168 GLU A O 1
ATOM 1332 N N . ASN A 1 169 ? -28.284 -10.635 -18.807 1.00 79.81 169 ASN A N 1
ATOM 1333 C CA . ASN A 1 169 ? -29.490 -10.974 -18.036 1.00 79.81 169 ASN A CA 1
ATOM 1334 C C . ASN A 1 169 ? -29.453 -12.416 -17.494 1.00 79.81 169 ASN A C 1
ATOM 1336 O O . ASN A 1 169 ? -30.490 -13.003 -17.173 1.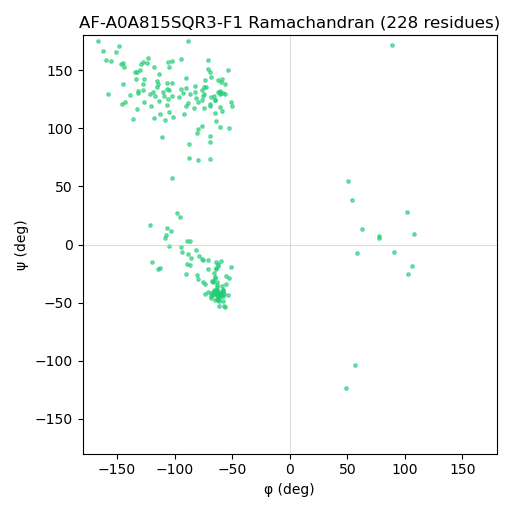00 79.81 169 ASN A O 1
ATOM 1340 N N . VAL A 1 170 ? -28.271 -13.037 -17.463 1.00 54.12 170 VAL A N 1
ATOM 1341 C CA . VAL A 1 170 ? -28.096 -14.414 -16.996 1.00 54.12 170 VAL A CA 1
ATOM 1342 C C . VAL A 1 170 ? -27.290 -14.403 -15.706 1.00 54.12 170 VAL A C 1
ATOM 1344 O O . VAL A 1 170 ? -26.097 -14.098 -15.698 1.00 54.12 170 VAL A O 1
ATOM 1347 N N . LEU A 1 171 ? -27.955 -14.773 -14.612 1.00 76.62 171 LEU A N 1
ATOM 1348 C CA . LEU A 1 171 ? -27.368 -14.862 -13.280 1.00 76.62 171 LEU A CA 1
ATOM 1349 C C . LEU A 1 171 ? -26.863 -16.284 -12.998 1.00 76.62 171 LEU A C 1
ATOM 1351 O O . LEU A 1 171 ? -27.586 -17.269 -13.166 1.00 76.62 171 LEU A O 1
ATOM 1355 N N . SER A 1 172 ? -25.623 -16.404 -12.527 1.00 79.94 172 SER A N 1
ATOM 1356 C CA . SER A 1 172 ? -25.050 -17.683 -12.113 1.00 79.94 172 SER A CA 1
ATOM 1357 C C . SER A 1 172 ? -25.674 -18.189 -10.812 1.00 79.94 172 SER A C 1
ATOM 1359 O O . SER A 1 172 ? -26.137 -17.425 -9.966 1.00 79.94 172 SER A O 1
ATOM 1361 N N . ARG A 1 173 ? -25.566 -19.499 -10.562 1.00 75.06 173 ARG A N 1
ATOM 1362 C CA . ARG A 1 173 ? -25.796 -20.034 -9.213 1.00 75.06 173 ARG A CA 1
ATOM 1363 C C . ARG A 1 173 ? -24.818 -19.394 -8.207 1.00 75.06 173 ARG A C 1
ATOM 1365 O O . ARG A 1 173 ? -23.650 -19.203 -8.569 1.00 75.06 173 ARG A O 1
ATOM 1372 N N . PRO A 1 174 ? -25.246 -19.103 -6.966 1.00 80.50 174 PRO A N 1
ATOM 1373 C CA . PRO A 1 174 ? -24.346 -18.621 -5.928 1.00 80.50 174 PRO A CA 1
ATOM 1374 C C . PRO A 1 174 ? -23.229 -19.629 -5.642 1.00 80.50 174 PRO A C 1
ATOM 1376 O O . PRO A 1 174 ? -23.469 -20.837 -5.581 1.00 80.50 174 PRO A O 1
ATOM 1379 N N . PHE A 1 175 ? -22.009 -19.142 -5.437 1.00 74.38 175 PHE A N 1
ATOM 1380 C CA . PHE A 1 175 ? -20.853 -19.949 -5.054 1.00 74.38 175 PHE A CA 1
ATOM 1381 C C . PHE A 1 175 ? -20.138 -19.346 -3.848 1.00 74.38 175 PHE A C 1
ATOM 1383 O O . PHE A 1 175 ? -20.149 -18.136 -3.639 1.00 74.38 175 PHE A O 1
ATOM 1390 N N . ASN A 1 176 ? -19.504 -20.197 -3.040 1.00 73.56 176 ASN A N 1
ATOM 1391 C CA . ASN A 1 176 ? -18.770 -19.765 -1.853 1.00 73.56 176 ASN A CA 1
ATOM 1392 C C . ASN A 1 176 ? -17.428 -19.128 -2.233 1.00 73.56 176 ASN A C 1
ATOM 1394 O O . ASN A 1 176 ? -16.604 -19.748 -2.908 1.00 73.56 176 ASN A O 1
ATOM 1398 N N . LEU A 1 177 ? -17.181 -17.926 -1.724 1.00 61.91 177 LEU A N 1
ATOM 1399 C CA . LEU A 1 177 ? -15.889 -17.259 -1.771 1.00 61.91 177 LEU A CA 1
ATOM 1400 C C . LEU A 1 177 ? -14.986 -17.828 -0.676 1.00 61.91 177 LEU A C 1
ATOM 1402 O O . LEU A 1 177 ? -15.323 -17.799 0.509 1.00 61.91 177 LEU A O 1
ATOM 1406 N N . LYS A 1 178 ? -13.826 -18.345 -1.086 1.00 60.03 178 LYS A N 1
ATOM 1407 C CA . LYS A 1 178 ? -12.818 -18.912 -0.177 1.00 60.03 178 LYS A CA 1
ATOM 1408 C C . LYS A 1 178 ? -11.813 -17.871 0.333 1.00 60.03 178 LYS A C 1
ATOM 1410 O O . LYS A 1 178 ? -11.127 -18.139 1.311 1.00 60.03 178 LYS A O 1
ATOM 1415 N N . SER A 1 179 ? -11.721 -16.710 -0.318 1.00 57.75 179 SER A N 1
ATOM 1416 C CA . SER A 1 179 ? -10.761 -15.638 -0.017 1.00 57.75 179 SER A CA 1
ATOM 1417 C C . SER A 1 179 ? -11.150 -14.326 -0.725 1.00 57.75 179 SER A C 1
ATOM 1419 O O . SER A 1 179 ? -12.122 -14.294 -1.483 1.00 57.75 179 SER A O 1
ATOM 1421 N N . GLY A 1 180 ? -10.411 -13.241 -0.458 1.00 58.25 180 GLY A N 1
ATOM 1422 C CA . GLY A 1 180 ? -10.553 -11.930 -1.116 1.00 58.25 180 GLY A CA 1
ATOM 1423 C C . GLY A 1 180 ? -11.549 -10.981 -0.442 1.00 58.25 180 GLY A C 1
ATOM 1424 O O . GLY A 1 180 ? -12.286 -11.374 0.455 1.00 58.25 180 GLY A O 1
ATOM 1425 N N . THR A 1 181 ? -11.610 -9.723 -0.864 1.00 62.97 181 THR A N 1
ATOM 1426 C CA . THR A 1 181 ? -12.646 -8.749 -0.463 1.00 62.97 181 THR A CA 1
ATOM 1427 C C . THR A 1 181 ? -13.627 -8.539 -1.630 1.00 62.97 181 THR A C 1
ATOM 1429 O O . THR A 1 181 ? -13.285 -8.873 -2.764 1.00 62.97 181 THR A O 1
ATOM 1432 N N . PRO A 1 182 ? -14.882 -8.094 -1.411 1.00 59.62 182 PRO A N 1
ATOM 1433 C CA . PRO A 1 182 ? -15.825 -7.897 -2.518 1.00 59.62 182 PRO A CA 1
ATOM 1434 C C . PRO A 1 182 ? -15.333 -6.795 -3.470 1.00 59.62 182 PRO A C 1
ATOM 1436 O O . PRO A 1 182 ? -15.364 -5.615 -3.122 1.00 59.62 182 PRO A O 1
ATOM 1439 N N . GLN A 1 183 ? -14.850 -7.144 -4.660 1.00 55.56 183 GLN A N 1
ATOM 1440 C CA . GLN A 1 183 ? -14.365 -6.148 -5.618 1.00 55.56 183 GLN A CA 1
ATOM 1441 C C . GLN A 1 183 ? -15.515 -5.195 -5.999 1.00 55.56 183 GLN A C 1
ATOM 1443 O O . GLN A 1 183 ? -16.622 -5.646 -6.281 1.00 55.56 183 GLN A O 1
ATOM 1448 N N . GLY A 1 184 ? -15.279 -3.882 -5.924 1.00 54.41 184 GLY A N 1
ATOM 1449 C CA . GLY A 1 184 ? -16.312 -2.857 -6.134 1.00 54.41 184 GLY A CA 1
ATOM 1450 C C . GLY A 1 184 ? -17.062 -2.407 -4.872 1.00 54.41 184 GLY A C 1
ATOM 1451 O O . GLY A 1 184 ? -17.804 -1.432 -4.936 1.00 54.41 184 GLY A O 1
ATOM 1452 N N . SER A 1 185 ? -16.847 -3.041 -3.712 1.00 62.47 185 SER A N 1
ATOM 1453 C CA . SER A 1 185 ? -17.301 -2.462 -2.441 1.00 62.47 185 SER A CA 1
ATOM 1454 C C . SER A 1 185 ? -16.372 -1.317 -2.016 1.00 62.47 185 SER A C 1
ATOM 1456 O O . SER A 1 185 ? -15.155 -1.522 -1.989 1.00 62.47 185 SER A O 1
ATOM 1458 N N . PRO A 1 186 ? -16.907 -0.151 -1.601 1.00 57.31 186 PRO A N 1
ATOM 1459 C CA . PRO A 1 186 ? -16.096 0.950 -1.075 1.00 57.31 186 PRO A CA 1
ATOM 1460 C C . PRO A 1 186 ? -15.338 0.568 0.208 1.00 57.31 186 PRO A C 1
ATOM 1462 O O . PRO A 1 186 ? -14.341 1.196 0.546 1.00 57.31 186 PRO A O 1
ATOM 1465 N N . LEU A 1 187 ? -15.757 -0.499 0.901 1.00 59.78 187 LEU A N 1
ATOM 1466 C CA . LEU A 1 187 ? -15.091 -0.993 2.109 1.00 59.78 187 LEU A CA 1
ATOM 1467 C C . LEU A 1 187 ? -13.939 -1.972 1.812 1.00 59.78 187 LEU A C 1
ATOM 1469 O O . LEU A 1 187 ? -13.097 -2.231 2.672 1.00 59.78 187 LEU A O 1
ATOM 1473 N N . SER A 1 188 ? -13.885 -2.534 0.604 1.00 64.88 188 SER A N 1
ATOM 1474 C CA . SER A 1 188 ? -12.880 -3.536 0.230 1.00 64.88 188 SER A CA 1
ATOM 1475 C C . SER A 1 188 ? -11.443 -3.028 0.237 1.00 64.88 188 SER A C 1
ATOM 1477 O O . SER A 1 188 ? -10.598 -3.765 0.750 1.00 64.88 188 SER A O 1
ATOM 1479 N N . PRO A 1 189 ? -11.139 -1.810 -0.259 1.00 66.69 189 PRO A N 1
ATOM 1480 C CA . PRO A 1 189 ? -9.798 -1.243 -0.152 1.00 66.69 189 PRO A CA 1
ATOM 1481 C C . PRO A 1 189 ? -9.347 -1.096 1.305 1.00 66.69 189 PRO A C 1
ATOM 1483 O O . PRO A 1 189 ? -8.226 -1.465 1.636 1.00 66.69 189 PRO A O 1
ATOM 1486 N N . LEU A 1 190 ? -10.238 -0.649 2.199 1.00 68.12 190 LEU A N 1
ATOM 1487 C CA . LEU A 1 190 ? -9.920 -0.486 3.619 1.00 68.12 190 LEU A CA 1
ATOM 1488 C C . LEU A 1 190 ? -9.608 -1.830 4.290 1.00 68.12 190 LEU A C 1
ATOM 1490 O O . LEU A 1 190 ? -8.601 -1.964 4.981 1.00 68.12 190 LEU A O 1
ATOM 1494 N N . LEU A 1 191 ? -10.453 -2.840 4.067 1.00 67.44 191 LEU A N 1
ATOM 1495 C CA . LEU A 1 191 ? -10.236 -4.183 4.614 1.00 67.44 191 LEU A CA 1
ATOM 1496 C C . LEU A 1 191 ? -8.956 -4.824 4.069 1.00 67.44 191 LEU A C 1
ATOM 1498 O O . LEU A 1 191 ? -8.278 -5.547 4.795 1.00 67.44 191 LEU A O 1
ATOM 1502 N N . TYR A 1 192 ? -8.625 -4.551 2.807 1.00 71.50 192 TYR A N 1
ATOM 1503 C CA . TYR A 1 192 ? -7.398 -5.029 2.188 1.00 71.50 192 TYR A CA 1
ATOM 1504 C C . TYR A 1 192 ? -6.155 -4.369 2.797 1.00 71.50 192 TYR A C 1
ATOM 1506 O O . TYR A 1 192 ? -5.244 -5.088 3.189 1.00 71.50 192 TYR A O 1
ATOM 1514 N N . ILE A 1 193 ? -6.161 -3.044 2.988 1.00 69.69 193 ILE A N 1
ATOM 1515 C CA . ILE A 1 193 ? -5.070 -2.310 3.654 1.00 69.69 193 ILE A CA 1
ATOM 1516 C C . ILE A 1 193 ? -4.853 -2.819 5.085 1.00 69.69 193 ILE A C 1
ATOM 1518 O O . ILE A 1 193 ? -3.718 -3.028 5.499 1.00 69.69 193 ILE A O 1
ATOM 1522 N N . ILE A 1 194 ? -5.926 -3.068 5.846 1.00 69.31 194 ILE A N 1
ATOM 1523 C CA . ILE A 1 194 ? -5.811 -3.634 7.202 1.00 69.31 194 ILE A CA 1
ATOM 1524 C C . ILE A 1 194 ? -5.206 -5.043 7.157 1.00 69.31 194 ILE A C 1
ATOM 1526 O O . ILE A 1 194 ? -4.378 -5.384 7.997 1.00 69.31 194 ILE A O 1
ATOM 1530 N N . TYR A 1 195 ? -5.609 -5.863 6.185 1.00 68.56 195 TYR A N 1
ATOM 1531 C CA . TYR A 1 195 ? -5.088 -7.219 6.022 1.00 68.56 195 TYR A CA 1
ATOM 1532 C C . TYR A 1 195 ? -3.597 -7.238 5.654 1.00 68.56 195 TYR A C 1
ATOM 1534 O O . TYR A 1 195 ? -2.855 -8.073 6.172 1.00 68.56 195 TYR A O 1
ATOM 1542 N N . THR A 1 196 ? -3.151 -6.332 4.779 1.00 68.44 196 THR A N 1
ATOM 1543 C CA . THR A 1 196 ? -1.753 -6.262 4.332 1.00 68.44 196 THR A CA 1
ATOM 1544 C C . THR A 1 196 ? -0.853 -5.446 5.256 1.00 68.44 196 THR A C 1
ATOM 1546 O O . THR A 1 196 ? 0.358 -5.567 5.140 1.00 68.44 196 THR A O 1
ATOM 1549 N N . ALA A 1 197 ? -1.387 -4.693 6.224 1.00 67.19 197 ALA A N 1
ATOM 1550 C CA . ALA A 1 197 ? -0.601 -3.826 7.114 1.00 67.19 197 ALA A CA 1
ATOM 1551 C C . ALA A 1 197 ? 0.567 -4.530 7.839 1.00 67.19 197 ALA A C 1
ATOM 1553 O O . ALA A 1 197 ? 1.580 -3.898 8.129 1.00 67.19 197 ALA A O 1
ATOM 1554 N N . ASP A 1 198 ? 0.444 -5.835 8.103 1.00 65.81 198 ASP A N 1
ATOM 1555 C CA . ASP A 1 198 ? 1.466 -6.646 8.776 1.00 65.81 198 ASP A CA 1
ATOM 1556 C C . ASP A 1 198 ? 2.203 -7.621 7.828 1.00 65.81 198 ASP A C 1
ATOM 1558 O O . ASP A 1 198 ? 2.963 -8.480 8.287 1.00 65.81 198 ASP A O 1
ATOM 1562 N N . SER A 1 199 ? 1.990 -7.546 6.506 1.00 67.25 199 SER A N 1
ATOM 1563 C CA . SER A 1 199 ? 2.568 -8.503 5.543 1.00 67.25 199 SER A CA 1
ATOM 1564 C C . SER A 1 199 ? 4.095 -8.433 5.462 1.00 67.25 199 SER A C 1
ATOM 1566 O O . SER A 1 199 ? 4.739 -9.426 5.131 1.00 67.25 199 SER A O 1
ATOM 1568 N N . MET A 1 200 ? 4.674 -7.287 5.823 1.00 67.75 200 MET A N 1
ATOM 1569 C CA . MET A 1 200 ? 6.107 -6.994 5.740 1.00 67.75 200 MET A CA 1
ATOM 1570 C C . MET A 1 200 ? 6.851 -7.181 7.072 1.00 67.75 200 MET A C 1
ATOM 1572 O O . MET A 1 200 ? 7.882 -6.562 7.344 1.00 67.75 200 MET A O 1
ATOM 1576 N N . ASN A 1 201 ? 6.332 -8.063 7.923 1.00 64.62 201 ASN A N 1
ATOM 1577 C CA . ASN A 1 201 ? 7.004 -8.482 9.144 1.00 64.62 201 ASN A CA 1
ATOM 1578 C C . ASN A 1 201 ? 8.313 -9.235 8.823 1.00 64.62 201 ASN A C 1
ATOM 1580 O O . ASN A 1 201 ? 8.294 -10.244 8.122 1.00 64.62 201 ASN A O 1
ATOM 1584 N N . GLY A 1 202 ? 9.442 -8.772 9.373 1.00 61.62 202 GLY A N 1
ATOM 1585 C CA . GLY A 1 202 ? 10.750 -9.439 9.252 1.00 61.62 202 GLY A CA 1
ATOM 1586 C C . GLY A 1 202 ? 11.764 -8.750 8.340 1.00 61.62 202 GLY A C 1
ATOM 1587 O O . GLY A 1 202 ? 12.826 -9.315 8.085 1.00 61.62 202 GLY A O 1
ATOM 1588 N N . ILE A 1 203 ? 11.465 -7.536 7.875 1.00 70.00 203 ILE A N 1
ATOM 1589 C CA . ILE A 1 203 ? 12.426 -6.702 7.148 1.00 70.00 203 ILE A CA 1
ATOM 1590 C C . ILE A 1 203 ? 13.633 -6.355 8.050 1.00 70.00 203 ILE A C 1
ATOM 1592 O O . ILE A 1 203 ? 13.444 -6.101 9.245 1.00 70.00 203 ILE A O 1
ATOM 1596 N N . PRO A 1 204 ? 14.869 -6.329 7.508 1.00 71.56 204 PRO A N 1
ATOM 1597 C CA . PRO A 1 204 ? 16.069 -5.942 8.249 1.00 71.56 204 PRO A CA 1
ATOM 1598 C C . PRO A 1 204 ? 15.962 -4.575 8.944 1.00 71.56 204 PRO A C 1
ATOM 1600 O O . PRO A 1 204 ? 15.331 -3.652 8.442 1.00 71.56 204 PRO A O 1
ATOM 1603 N N . THR A 1 205 ? 16.661 -4.403 10.070 1.00 64.62 205 THR A N 1
ATOM 1604 C CA . THR A 1 205 ? 16.619 -3.192 10.921 1.00 64.62 205 THR A CA 1
ATOM 1605 C C . THR A 1 205 ? 17.034 -1.881 10.246 1.00 64.62 205 THR A C 1
ATOM 1607 O O . THR A 1 205 ? 16.777 -0.822 10.809 1.00 64.62 205 THR A O 1
ATOM 1610 N N . HIS A 1 206 ? 17.670 -1.930 9.074 1.00 71.69 206 HIS A N 1
ATOM 1611 C CA . HIS A 1 206 ? 18.093 -0.750 8.306 1.00 71.69 206 HIS A CA 1
ATOM 1612 C C . HIS A 1 206 ? 17.254 -0.519 7.045 1.00 71.69 206 HIS A C 1
ATOM 1614 O O . HIS A 1 206 ? 17.560 0.377 6.263 1.00 71.69 206 HIS A O 1
ATOM 1620 N N . THR A 1 207 ? 16.200 -1.311 6.860 1.00 71.81 207 THR A N 1
ATOM 1621 C CA . THR A 1 207 ? 15.329 -1.246 5.695 1.00 71.81 207 THR A CA 1
ATOM 1622 C C . THR A 1 207 ? 13.940 -0.776 6.122 1.00 71.81 207 THR A C 1
ATOM 1624 O O . THR A 1 207 ? 13.270 -1.326 7.001 1.00 71.81 207 THR A O 1
ATOM 1627 N N . GLU A 1 208 ? 13.505 0.300 5.493 1.00 77.62 208 GLU A N 1
ATOM 1628 C CA . GLU A 1 208 ? 12.182 0.880 5.618 1.00 77.62 208 GLU A CA 1
ATOM 1629 C C . GLU A 1 208 ? 11.270 0.354 4.507 1.00 77.62 208 GLU A C 1
ATOM 1631 O O . GLU A 1 208 ? 11.735 -0.180 3.498 1.00 77.62 208 GLU A O 1
ATOM 1636 N N . HIS A 1 209 ? 9.958 0.452 4.719 1.00 77.62 209 HIS A N 1
ATOM 1637 C CA . HIS A 1 209 ? 8.981 0.029 3.724 1.00 77.62 209 HIS A CA 1
ATOM 1638 C C . HIS A 1 209 ? 7.730 0.892 3.746 1.00 77.62 209 HIS A C 1
ATOM 1640 O O . HIS A 1 209 ? 7.367 1.462 4.777 1.00 77.62 209 HIS A O 1
ATOM 1646 N N . GLY A 1 210 ? 7.054 0.931 2.606 1.00 77.12 210 GLY A N 1
ATOM 1647 C CA . GLY A 1 210 ? 5.758 1.556 2.411 1.00 77.12 210 GLY A CA 1
ATOM 1648 C C . GLY A 1 210 ? 4.818 0.548 1.770 1.00 77.12 210 GLY A C 1
ATOM 1649 O O . GLY A 1 210 ? 5.226 -0.196 0.882 1.00 77.12 210 GLY A O 1
ATOM 1650 N N . LEU A 1 211 ? 3.577 0.514 2.241 1.00 73.69 211 LEU A N 1
ATOM 1651 C CA . LEU A 1 211 ? 2.522 -0.326 1.690 1.00 73.69 211 LEU A CA 1
ATOM 1652 C C . LEU A 1 211 ? 1.375 0.570 1.255 1.00 73.69 211 LEU A C 1
ATOM 1654 O O . LEU A 1 211 ? 0.898 1.392 2.041 1.00 73.69 211 LEU A O 1
ATOM 1658 N N . PHE A 1 212 ? 0.913 0.387 0.026 1.00 72.19 212 PHE A N 1
ATOM 1659 C CA . PHE A 1 212 ? -0.331 0.980 -0.431 1.00 72.19 212 PHE A CA 1
ATOM 1660 C C . PHE A 1 212 ? -1.011 0.026 -1.398 1.00 72.19 212 PHE A C 1
ATOM 1662 O O . PHE A 1 212 ? -0.440 -0.326 -2.421 1.00 72.19 212 PHE A O 1
ATOM 1669 N N . ALA A 1 213 ? -2.235 -0.387 -1.068 1.00 72.75 213 ALA A N 1
ATOM 1670 C CA . ALA A 1 213 ? -2.914 -1.447 -1.802 1.00 72.75 213 ALA A CA 1
ATOM 1671 C C . ALA A 1 213 ? -1.983 -2.666 -1.990 1.00 72.75 213 ALA A C 1
ATOM 1673 O O . ALA A 1 213 ? -1.575 -3.275 -0.997 1.00 72.75 213 ALA A O 1
ATOM 1674 N N . ASP A 1 214 ? -1.757 -3.090 -3.230 1.00 70.06 214 ASP A N 1
ATOM 1675 C CA . ASP A 1 214 ? -0.891 -4.199 -3.629 1.00 70.06 214 ASP A CA 1
ATOM 1676 C C . ASP A 1 214 ? 0.570 -3.788 -3.867 1.00 70.06 214 ASP A C 1
ATOM 1678 O O . ASP A 1 214 ? 1.434 -4.662 -3.951 1.00 70.06 214 ASP A O 1
ATOM 1682 N N . ASP A 1 215 ? 0.865 -2.487 -3.862 1.00 75.19 215 ASP A N 1
ATOM 1683 C CA . ASP A 1 215 ? 2.214 -1.964 -4.037 1.00 75.19 215 ASP A CA 1
ATOM 1684 C C . ASP A 1 215 ? 3.008 -1.997 -2.728 1.00 75.19 215 ASP A C 1
ATOM 1686 O O . ASP A 1 215 ? 2.537 -1.622 -1.645 1.00 75.19 215 ASP A O 1
A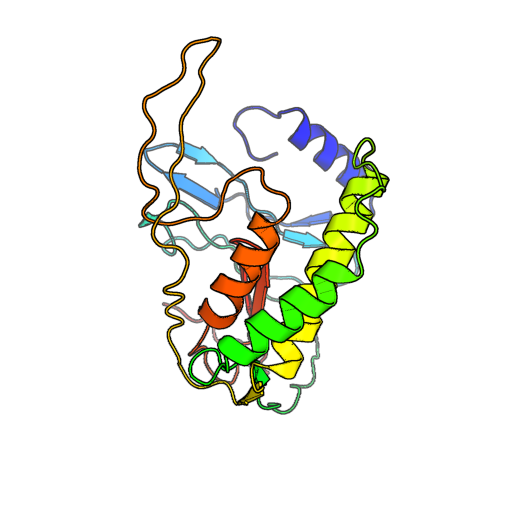TOM 1690 N N . THR A 1 216 ? 4.264 -2.427 -2.843 1.00 76.62 216 THR A N 1
ATOM 1691 C CA . THR A 1 216 ? 5.235 -2.446 -1.749 1.00 76.62 216 THR A CA 1
ATOM 1692 C C . THR A 1 216 ? 6.497 -1.710 -2.174 1.00 76.62 216 THR A C 1
ATOM 1694 O O . THR A 1 216 ? 7.154 -2.101 -3.135 1.00 76.62 216 THR A O 1
ATOM 1697 N N . ALA A 1 217 ? 6.869 -0.681 -1.418 1.00 79.19 217 ALA A N 1
ATOM 1698 C CA . ALA A 1 217 ? 8.151 0.001 -1.544 1.00 79.19 217 ALA A CA 1
ATOM 1699 C C . ALA A 1 217 ? 9.089 -0.454 -0.422 1.00 79.19 217 ALA A C 1
ATOM 1701 O O . ALA A 1 217 ? 8.663 -0.563 0.727 1.00 79.19 217 ALA A O 1
ATOM 1702 N N . LEU A 1 218 ? 10.363 -0.681 -0.743 1.00 80.31 218 LEU A N 1
ATOM 1703 C CA . LEU A 1 218 ? 11.435 -0.979 0.209 1.00 80.31 218 LEU A CA 1
ATOM 1704 C C . LEU A 1 218 ? 12.591 -0.013 -0.039 1.00 80.31 218 LEU A C 1
ATOM 1706 O O . LEU A 1 218 ? 12.992 0.166 -1.185 1.00 80.31 218 LEU A O 1
ATOM 1710 N N . TRP A 1 219 ? 13.143 0.592 1.011 1.00 79.56 219 TRP A N 1
ATOM 1711 C CA . TRP A 1 219 ? 14.315 1.461 0.880 1.00 79.56 219 TRP A CA 1
ATOM 1712 C C . TRP A 1 219 ? 15.252 1.329 2.074 1.00 79.56 219 TRP A C 1
ATOM 1714 O O . TRP A 1 219 ? 14.845 0.987 3.179 1.00 79.56 219 TRP A O 1
ATOM 1724 N N . THR A 1 220 ? 16.534 1.587 1.848 1.00 76.31 220 THR A N 1
ATOM 1725 C CA . THR A 1 220 ? 17.588 1.534 2.866 1.00 76.31 220 THR A CA 1
ATOM 1726 C C . THR A 1 220 ? 18.440 2.785 2.726 1.00 76.31 220 THR A C 1
ATOM 1728 O O . THR A 1 220 ? 18.681 3.245 1.615 1.00 76.31 220 THR A O 1
ATOM 1731 N N . SER A 1 221 ? 18.895 3.343 3.845 1.00 69.06 221 SER A N 1
ATOM 1732 C CA . SER A 1 221 ? 19.837 4.465 3.855 1.00 69.06 221 SER A CA 1
ATOM 1733 C C . SER A 1 221 ? 21.156 4.028 4.477 1.00 69.06 221 SER A C 1
ATOM 1735 O O . SER A 1 221 ? 21.155 3.410 5.544 1.00 69.06 221 SER A O 1
ATOM 1737 N N . GLY A 1 222 ? 22.279 4.396 3.869 1.00 66.94 222 GLY A N 1
ATOM 1738 C CA . GLY A 1 222 ? 23.604 4.138 4.421 1.00 66.94 222 GLY A CA 1
ATOM 1739 C C . GLY A 1 222 ? 24.658 5.060 3.822 1.00 66.94 222 GLY A C 1
ATOM 1740 O O . GLY A 1 222 ? 24.480 5.597 2.734 1.00 66.94 222 GLY A O 1
ATOM 1741 N N . ASN A 1 223 ? 25.777 5.221 4.529 1.00 61.56 223 ASN A N 1
ATOM 1742 C CA . ASN A 1 223 ? 26.895 6.058 4.074 1.00 61.56 223 ASN A CA 1
ATOM 1743 C C . ASN A 1 223 ? 27.717 5.386 2.958 1.00 61.56 223 ASN A C 1
ATOM 1745 O O . ASN A 1 223 ? 28.533 6.042 2.314 1.00 61.56 223 ASN A O 1
ATOM 1749 N N . THR A 1 224 ? 27.505 4.083 2.744 1.00 57.62 224 THR A N 1
ATOM 1750 C CA . THR A 1 224 ? 28.174 3.275 1.725 1.00 57.62 224 THR A CA 1
ATOM 1751 C C . THR A 1 224 ? 27.132 2.399 1.035 1.00 57.62 224 THR A C 1
ATOM 1753 O O . THR A 1 224 ? 26.640 1.436 1.623 1.00 57.62 224 THR A O 1
ATOM 1756 N N . MET A 1 225 ? 26.795 2.722 -0.212 1.00 53.16 225 MET A N 1
ATOM 1757 C CA . MET A 1 225 ? 25.965 1.881 -1.075 1.00 53.16 225 MET A CA 1
ATOM 1758 C C . MET A 1 225 ? 26.847 0.783 -1.676 1.00 53.16 225 MET A C 1
ATOM 1760 O O . MET A 1 225 ? 27.556 1.011 -2.651 1.00 53.16 225 MET A O 1
ATOM 1764 N N . THR A 1 226 ? 26.860 -0.407 -1.072 1.00 51.66 226 THR A N 1
ATOM 1765 C CA . THR A 1 226 ? 27.357 -1.599 -1.776 1.00 51.66 226 THR A CA 1
ATOM 1766 C C . THR A 1 226 ? 26.147 -2.227 -2.444 1.00 51.66 226 THR A C 1
ATOM 1768 O O . THR A 1 226 ? 25.244 -2.677 -1.740 1.00 51.66 226 THR A O 1
ATOM 1771 N N . ILE A 1 227 ? 26.100 -2.195 -3.777 1.00 49.31 227 ILE A N 1
ATOM 1772 C CA . ILE A 1 227 ? 25.028 -2.814 -4.564 1.00 49.31 227 ILE A CA 1
ATOM 1773 C C . ILE A 1 227 ? 24.882 -4.263 -4.085 1.00 49.31 227 ILE A C 1
ATOM 1775 O O . ILE A 1 227 ? 25.859 -5.019 -4.061 1.00 49.31 227 ILE A O 1
ATOM 1779 N N . LEU A 1 228 ? 23.678 -4.629 -3.640 1.00 44.56 228 LEU A N 1
ATOM 1780 C CA . LEU A 1 228 ? 23.343 -6.010 -3.319 1.00 44.56 228 LEU A CA 1
ATOM 1781 C C . LEU A 1 228 ? 23.298 -6.781 -4.640 1.00 44.56 228 LEU A C 1
ATOM 1783 O O . LEU A 1 228 ? 22.258 -6.873 -5.276 1.00 44.56 228 LEU A O 1
ATOM 1787 N N . ASN A 1 229 ? 24.445 -7.307 -5.065 1.00 32.66 229 ASN A N 1
ATOM 1788 C CA . ASN A 1 229 ? 24.499 -8.307 -6.122 1.00 32.66 229 ASN A CA 1
ATOM 1789 C C . ASN A 1 229 ? 23.892 -9.599 -5.558 1.00 32.66 229 ASN A C 1
ATOM 1791 O O . ASN A 1 229 ? 24.591 -10.366 -4.890 1.00 32.66 229 ASN A O 1
ATOM 1795 N N . THR A 1 230 ? 22.592 -9.800 -5.769 1.00 35.94 230 THR A N 1
ATOM 1796 C CA . THR A 1 230 ? 21.897 -11.074 -5.525 1.00 35.94 230 THR A CA 1
ATOM 1797 C C . THR A 1 230 ? 21.530 -11.743 -6.831 1.00 35.94 230 THR A C 1
ATOM 1799 O O . THR A 1 230 ? 20.862 -11.072 -7.648 1.00 35.94 230 THR A O 1
#

Sequence (230 aa):
MGSAKANARGRQLQELFKEGFIECVDDDTPTFEKNDYEVKLDWLLGSQPLLSFTSNLETHPTIGTSCGHKPLTFDISIGAEPKPPTPRMSFNFKTAKWAKFRSKLDQQLMLWNNDRRLDSTLAIEEYTSFITNSILVATQEAIPLSKQTNTTPMISEVTKRTAAIEIENVLSRPFNLKSGTPQGSPLSPLLYIIYTADSMNGIPTHTEHGLFADDTALWTSGNTMTILNT